Protein AF-A0AAN6RXD7-F1 (afdb_monomer_lite)

Foldseek 3Di:
DDDDDDDDDDDDDDDPDDDDDDDDDDDDDPDPDPPPVVVVVVVVVVVVVVVVVDDDDDPPPPVPPVPPPDPDDDPPPPPPPPVPLCVCPVPDQAWDKDFDPDDPRWIKIKHKQWDQPPFFPDAAADQHPSVLVVVLVCCQPPVPDDPFHQFKKKFQNQCNPVVSCVVVPHPYRMTGGGDDDDPVRIDGDDPPSPIMMMIGTDD

Radius of gyration: 29.14 Å; chains: 1; bounding box: 56×61×89 Å

Organism: NCBI:txid2831512

Structure (mmCIF, N/CA/C/O backbone):
data_AF-A0AAN6RXD7-F1
#
_entry.id   AF-A0AAN6RXD7-F1
#
loop_
_atom_site.group_PDB
_atom_site.id
_atom_site.type_symbol
_atom_site.label_atom_id
_atom_site.label_alt_id
_atom_site.label_comp_id
_atom_site.label_asym_id
_atom_site.label_entity_id
_atom_site.label_seq_id
_atom_site.pdbx_PDB_ins_code
_atom_site.Cartn_x
_atom_site.Cartn_y
_atom_site.Cartn_z
_atom_site.occupancy
_atom_site.B_iso_or_equiv
_atom_site.auth_seq_id
_atom_site.auth_comp_id
_atom_site.auth_asym_id
_atom_site.auth_atom_id
_atom_site.pdbx_PDB_model_num
ATOM 1 N N . MET A 1 1 ? 13.260 -36.782 43.695 1.00 47.84 1 MET A N 1
ATOM 2 C CA . MET A 1 1 ? 12.806 -38.156 43.418 1.00 47.84 1 MET A CA 1
ATOM 3 C C . MET A 1 1 ? 11.298 -38.080 43.321 1.00 47.84 1 MET A C 1
ATOM 5 O O . MET A 1 1 ? 10.730 -37.371 44.142 1.00 47.84 1 MET A O 1
ATOM 9 N N . ASP A 1 2 ? 10.744 -38.728 42.294 1.00 48.69 2 ASP A N 1
ATOM 10 C CA . ASP A 1 2 ? 9.308 -38.898 42.002 1.00 48.69 2 ASP A CA 1
ATOM 11 C C . ASP A 1 2 ? 8.584 -37.635 41.480 1.00 48.69 2 ASP A C 1
ATOM 13 O O . ASP A 1 2 ? 8.733 -36.553 42.028 1.00 48.69 2 ASP A O 1
ATOM 17 N N . GLU A 1 3 ? 7.814 -37.632 40.389 1.00 56.84 3 GLU A N 1
ATOM 18 C CA . GLU A 1 3 ? 7.317 -38.694 39.510 1.00 56.84 3 GLU A CA 1
ATOM 19 C C . GLU A 1 3 ? 6.889 -38.054 38.170 1.00 56.84 3 GLU A C 1
ATOM 21 O O . GLU A 1 3 ? 6.294 -36.977 38.137 1.00 56.84 3 GLU A O 1
ATOM 26 N N . LEU A 1 4 ? 7.213 -38.720 37.060 1.00 55.22 4 LEU A N 1
ATOM 27 C CA . LEU A 1 4 ? 6.786 -38.406 35.694 1.00 55.22 4 LEU A CA 1
ATOM 28 C C . LEU A 1 4 ? 5.340 -38.874 35.443 1.00 55.22 4 LEU A C 1
ATOM 30 O O . LEU A 1 4 ? 5.050 -40.049 35.636 1.00 55.22 4 LEU A O 1
ATOM 34 N N . ARG A 1 5 ? 4.483 -38.015 34.873 1.00 64.12 5 ARG A N 1
ATOM 35 C CA . ARG A 1 5 ? 3.283 -38.381 34.077 1.00 64.12 5 ARG A CA 1
ATOM 36 C C . ARG A 1 5 ? 3.104 -37.314 32.990 1.00 64.12 5 ARG A C 1
ATOM 38 O O . ARG A 1 5 ? 2.812 -36.173 33.315 1.00 64.12 5 ARG A O 1
ATOM 45 N N . HIS A 1 6 ? 3.502 -37.512 31.731 1.00 50.78 6 HIS A N 1
ATOM 46 C CA . HIS A 1 6 ? 2.874 -38.342 30.688 1.00 50.78 6 HIS A CA 1
ATOM 47 C C . HIS A 1 6 ? 1.343 -38.226 30.642 1.00 50.78 6 HIS A C 1
ATOM 49 O O . HIS A 1 6 ? 0.636 -38.978 31.302 1.00 50.78 6 HIS A O 1
ATOM 55 N N . HIS A 1 7 ? 0.856 -37.305 29.807 1.00 59.56 7 HIS A N 1
ATOM 56 C CA . HIS A 1 7 ? -0.453 -37.410 29.172 1.00 59.56 7 HIS A CA 1
ATOM 57 C C . HIS A 1 7 ? -0.282 -37.199 27.668 1.00 59.56 7 HIS A C 1
ATOM 59 O O . HIS A 1 7 ? -0.099 -36.085 27.181 1.00 59.56 7 HIS A O 1
ATOM 65 N N . GLU A 1 8 ? -0.292 -38.323 26.962 1.00 59.12 8 GLU A N 1
ATOM 66 C CA . GLU A 1 8 ? -0.518 -38.407 25.530 1.00 59.12 8 GLU A CA 1
ATOM 67 C C . GLU A 1 8 ? -2.014 -38.246 25.220 1.00 59.12 8 GLU A C 1
ATOM 69 O O . GLU A 1 8 ? -2.866 -38.686 25.991 1.00 59.12 8 GLU A O 1
ATOM 74 N N . GLY A 1 9 ? -2.299 -37.717 24.028 1.00 50.56 9 GLY A N 1
ATOM 75 C CA . GLY A 1 9 ? -3.419 -38.173 23.206 1.00 50.56 9 GLY A CA 1
ATOM 76 C C . GLY A 1 9 ? -4.750 -37.441 23.370 1.00 50.56 9 GLY A C 1
ATOM 77 O O . GLY A 1 9 ? -5.422 -37.558 24.386 1.00 50.56 9 GLY A O 1
ATOM 78 N N . ILE A 1 10 ? -5.186 -36.783 22.292 1.00 59.94 10 ILE A N 1
ATOM 79 C CA . ILE A 1 10 ? -6.358 -37.157 21.470 1.00 59.94 10 ILE A CA 1
ATOM 80 C C . ILE A 1 10 ? -6.676 -35.957 20.562 1.00 59.94 10 ILE A C 1
ATOM 82 O O . ILE A 1 10 ? -7.141 -34.914 21.013 1.00 59.94 10 ILE A O 1
ATOM 86 N N . THR A 1 11 ? -6.425 -36.105 19.262 1.00 64.62 11 THR A N 1
ATOM 87 C CA . THR A 1 11 ? -6.946 -35.206 18.226 1.00 64.62 11 THR A CA 1
ATOM 88 C C . THR A 1 11 ? -8.284 -35.750 17.713 1.00 64.62 11 THR A C 1
ATOM 90 O O . THR A 1 11 ? -8.356 -36.923 17.335 1.00 64.62 11 THR A O 1
ATOM 93 N N . PRO A 1 12 ? -9.356 -34.942 17.643 1.00 58.78 12 PRO A N 1
ATOM 94 C CA . PRO A 1 12 ? -10.559 -35.328 16.920 1.00 58.78 12 PRO A CA 1
ATOM 95 C C . PRO A 1 12 ? -10.320 -35.171 15.415 1.00 58.78 12 PRO A C 1
ATOM 97 O O . PRO A 1 12 ? -10.139 -34.073 14.894 1.00 58.78 12 PRO A O 1
ATOM 100 N N . ARG A 1 13 ? -10.298 -36.305 14.715 1.00 53.56 13 ARG A N 1
ATOM 101 C CA . ARG A 1 13 ? -10.354 -36.398 13.256 1.00 53.56 13 ARG A CA 1
ATOM 102 C C . ARG A 1 13 ? -11.803 -36.128 12.833 1.00 53.56 13 ARG A C 1
ATOM 104 O O . ARG A 1 13 ? -12.643 -37.017 12.951 1.00 53.56 13 ARG A O 1
ATOM 111 N N . GLU A 1 14 ? -12.102 -34.918 12.367 1.00 61.28 14 GLU A N 1
ATOM 112 C CA . GLU A 1 14 ? -13.393 -34.614 11.740 1.00 61.28 14 GLU A CA 1
ATOM 113 C C . GLU A 1 14 ? -13.499 -35.359 10.404 1.00 61.28 14 GLU A C 1
ATOM 115 O O . GLU A 1 14 ? -12.756 -35.124 9.449 1.00 61.28 14 GLU A O 1
ATOM 120 N N . TYR A 1 15 ? -14.410 -36.330 10.376 1.00 53.25 15 TYR A N 1
ATOM 121 C CA . TYR A 1 15 ? -14.832 -37.036 9.178 1.00 53.25 15 TYR A CA 1
ATOM 122 C C . TYR A 1 15 ? -15.796 -36.144 8.396 1.00 53.25 15 TYR A C 1
ATOM 124 O O . TYR A 1 15 ? -16.890 -35.842 8.865 1.00 53.25 15 TYR A O 1
ATOM 132 N N . TRP A 1 16 ? -15.417 -35.775 7.176 1.00 59.47 16 TRP A N 1
ATOM 133 C CA . TRP A 1 16 ? -16.347 -35.219 6.202 1.00 59.47 16 TRP A CA 1
ATOM 134 C C . TRP A 1 16 ? -17.331 -36.310 5.767 1.00 59.47 16 TRP A C 1
ATOM 136 O O . TRP A 1 16 ? -16.992 -37.208 4.995 1.00 59.47 16 TRP A O 1
ATOM 146 N N . THR A 1 17 ? -18.557 -36.242 6.277 1.00 59.22 17 THR A N 1
ATOM 147 C CA . THR A 1 17 ? -19.717 -36.969 5.754 1.00 59.22 17 THR A CA 1
ATOM 148 C C . THR A 1 17 ? -20.044 -36.463 4.350 1.00 59.22 17 THR A C 1
ATOM 150 O O . THR A 1 17 ? -20.399 -35.298 4.169 1.00 59.22 17 THR A O 1
ATOM 153 N N . GLN A 1 18 ? -19.915 -37.341 3.351 1.00 61.16 18 GLN A N 1
ATOM 154 C CA . GLN A 1 18 ? -20.405 -37.097 1.995 1.00 61.16 18 GLN A CA 1
ATOM 155 C C . GLN A 1 18 ? -21.934 -36.933 2.001 1.00 61.16 18 GLN A C 1
ATOM 157 O O . GLN A 1 18 ? -22.622 -37.753 2.610 1.00 61.16 18 GLN A O 1
ATOM 162 N N . PRO A 1 19 ? -22.491 -35.937 1.292 1.00 56.69 19 PRO A N 1
ATOM 163 C CA . PRO A 1 19 ? -23.926 -35.863 1.076 1.00 56.69 19 PRO A CA 1
ATOM 164 C C . PRO A 1 19 ? -24.391 -36.952 0.094 1.00 56.69 19 PRO A C 1
ATOM 166 O O . PRO A 1 19 ? -24.042 -36.951 -1.085 1.00 56.69 19 PRO A O 1
ATOM 169 N N . GLU A 1 20 ? -25.171 -37.883 0.642 1.00 59.25 20 GLU A N 1
ATOM 170 C CA . GLU A 1 20 ? -26.327 -38.582 0.071 1.00 59.25 20 GLU A CA 1
ATOM 171 C C . GLU A 1 20 ? -26.507 -38.477 -1.461 1.00 59.25 20 GLU A C 1
ATOM 173 O O . GLU A 1 20 ? -27.112 -37.535 -1.985 1.00 59.25 20 GLU A O 1
ATOM 178 N N . GLN A 1 21 ? -26.064 -39.501 -2.197 1.00 51.53 21 GLN A N 1
ATOM 179 C CA . GLN A 1 21 ? -26.509 -39.713 -3.574 1.00 51.53 21 GLN A CA 1
ATOM 180 C C . GLN A 1 21 ? -27.965 -40.184 -3.578 1.00 51.53 21 GLN A C 1
ATOM 182 O O . GLN A 1 21 ? 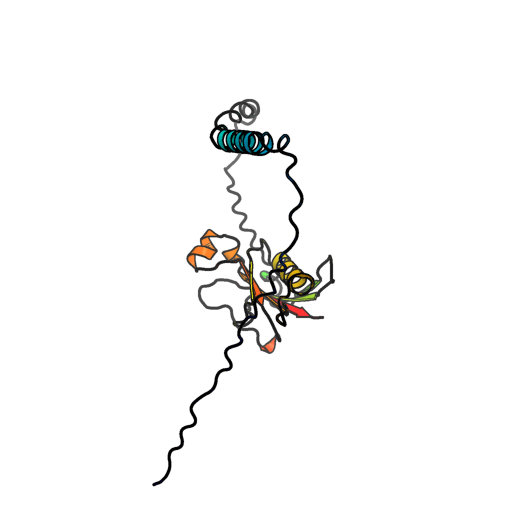-28.261 -41.372 -3.439 1.00 51.53 21 GLN A O 1
ATOM 187 N N . ARG A 1 22 ? -28.889 -39.242 -3.781 1.00 56.62 22 ARG A N 1
ATOM 188 C CA . ARG A 1 22 ? -30.287 -39.563 -4.057 1.00 56.62 22 ARG A CA 1
ATOM 189 C C . ARG A 1 22 ? -30.397 -40.140 -5.468 1.00 56.62 22 ARG A C 1
ATOM 191 O O . ARG A 1 22 ? -30.246 -39.445 -6.469 1.00 56.62 22 ARG A O 1
ATOM 198 N N . THR A 1 23 ? -30.616 -41.445 -5.516 1.00 58.62 23 THR A N 1
ATOM 199 C CA . THR A 1 23 ? -31.007 -42.202 -6.704 1.00 58.62 23 THR A CA 1
ATOM 200 C C . THR A 1 23 ? -32.437 -41.834 -7.127 1.00 58.62 23 THR A C 1
ATOM 202 O O . THR A 1 23 ? -33.219 -41.352 -6.309 1.00 58.62 23 THR A O 1
ATOM 205 N N . GLN A 1 24 ? -32.780 -42.207 -8.371 1.00 50.94 24 GLN A N 1
ATOM 206 C CA . GLN A 1 24 ? -34.105 -42.181 -9.032 1.00 50.94 24 GLN A CA 1
ATOM 207 C C . GLN A 1 24 ? -34.419 -40.852 -9.763 1.00 50.94 24 GLN A C 1
ATOM 209 O O . GLN A 1 24 ? -34.269 -39.781 -9.199 1.00 50.94 24 GLN A O 1
ATOM 214 N N . HIS A 1 25 ? -34.804 -40.808 -11.043 1.00 46.94 25 HIS A N 1
ATOM 215 C CA . HIS A 1 25 ? -35.621 -41.732 -11.833 1.00 46.94 25 HIS A CA 1
ATOM 216 C C . HIS A 1 25 ? -35.178 -41.796 -13.310 1.00 46.94 25 HIS A C 1
ATOM 218 O O . HIS A 1 25 ? -34.761 -40.799 -13.893 1.00 46.94 25 HIS A O 1
ATOM 224 N N . ALA A 1 26 ? -35.315 -42.979 -13.917 1.00 55.06 26 ALA A N 1
ATOM 225 C CA . ALA A 1 26 ? -35.200 -43.187 -15.359 1.00 55.06 26 ALA A CA 1
ATOM 226 C C . ALA A 1 26 ? -36.477 -42.727 -16.093 1.00 55.06 26 ALA A C 1
ATOM 228 O O . ALA A 1 26 ? -37.565 -43.208 -15.785 1.00 55.06 26 ALA A O 1
ATOM 229 N N . GLU A 1 27 ? -36.319 -41.862 -17.099 1.00 48.22 27 GLU A N 1
ATOM 230 C CA . GLU A 1 27 ? -37.329 -41.534 -18.120 1.00 48.22 27 GLU A CA 1
ATOM 231 C C . GLU A 1 27 ? -36.788 -41.918 -19.518 1.00 48.22 27 GLU A C 1
ATOM 233 O O . GLU A 1 27 ? -35.568 -41.878 -19.734 1.00 48.22 27 GLU A O 1
ATOM 238 N N . PRO A 1 28 ? -37.642 -42.337 -20.472 1.00 51.44 28 PRO A N 1
ATOM 239 C CA . PRO A 1 28 ? -37.210 -43.003 -21.688 1.00 51.44 28 PRO A CA 1
ATOM 240 C C . PRO A 1 28 ? -36.722 -42.032 -22.777 1.00 51.44 28 PRO A C 1
ATOM 242 O O . PRO A 1 28 ? -37.361 -41.063 -23.167 1.00 51.44 28 PRO A O 1
ATOM 245 N N . GLN A 1 29 ? -35.552 -42.400 -23.285 1.00 50.56 29 GLN A N 1
ATOM 246 C CA . GLN A 1 29 ? -34.844 -42.031 -24.510 1.00 50.56 29 GLN A CA 1
ATOM 247 C C . GLN A 1 29 ? -35.699 -41.491 -25.685 1.00 50.56 29 GLN A C 1
ATOM 249 O O . GLN A 1 29 ? -36.307 -42.250 -26.437 1.00 50.56 29 GLN A O 1
ATOM 254 N N . GLY A 1 30 ? -35.579 -40.185 -25.955 1.00 46.59 30 GLY A N 1
ATOM 255 C CA . GLY A 1 30 ? -35.776 -39.590 -27.285 1.00 46.59 30 GLY A CA 1
ATOM 256 C C . GLY A 1 30 ? -34.449 -39.527 -28.059 1.00 46.59 30 GLY A C 1
ATOM 257 O O . GLY A 1 30 ? -33.653 -38.606 -27.876 1.00 46.59 30 GLY A O 1
ATOM 258 N N . PHE A 1 31 ? -34.199 -40.525 -28.911 1.00 56.22 31 PHE A N 1
ATOM 259 C CA . PHE A 1 31 ? -32.892 -40.903 -29.485 1.00 56.22 31 PHE A CA 1
ATOM 260 C C . PHE A 1 31 ? -32.411 -40.115 -30.737 1.00 56.22 31 PHE A C 1
ATOM 262 O O . PHE A 1 31 ? -31.417 -40.494 -31.342 1.00 56.22 31 PHE A O 1
ATOM 269 N N . TRP A 1 32 ? -33.025 -38.993 -31.147 1.00 50.84 32 TRP A N 1
ATOM 270 C CA . TRP A 1 32 ? -32.707 -38.371 -32.462 1.00 50.84 32 TRP A CA 1
ATOM 271 C C . TRP A 1 32 ? -32.175 -36.921 -32.457 1.00 50.84 32 TRP A C 1
ATOM 273 O O . TRP A 1 32 ? -32.030 -36.319 -33.517 1.00 50.84 32 TRP A O 1
ATOM 283 N N . GLY A 1 33 ? -31.814 -36.348 -31.299 1.00 51.69 33 GLY A N 1
ATOM 284 C CA . GLY A 1 33 ? -31.396 -34.932 -31.208 1.00 51.69 33 GLY A CA 1
ATOM 285 C C . GLY A 1 33 ? -29.923 -34.637 -30.874 1.00 51.69 33 GLY A C 1
ATOM 286 O O . GLY A 1 33 ? -29.489 -33.495 -31.010 1.00 51.69 33 GLY A O 1
ATOM 287 N N . LYS A 1 34 ? -29.132 -35.619 -30.418 1.00 53.72 34 LYS A N 1
ATOM 288 C CA . LYS A 1 34 ? -27.873 -35.356 -29.676 1.00 53.72 34 LYS A CA 1
ATOM 289 C C . LYS A 1 34 ? -26.557 -35.640 -30.417 1.00 53.72 34 LYS A C 1
ATOM 291 O O . LYS A 1 34 ? -25.507 -35.658 -29.788 1.00 53.72 34 LYS A O 1
ATOM 296 N N . LEU A 1 35 ? -26.569 -35.790 -31.743 1.00 53.44 35 LEU A N 1
ATOM 297 C CA . LEU A 1 35 ? -25.337 -35.970 -32.535 1.00 53.44 35 LEU A CA 1
ATOM 298 C C . LEU A 1 35 ? -24.801 -34.690 -33.199 1.00 53.44 35 LEU A C 1
ATOM 300 O O . LEU A 1 35 ? -23.742 -34.736 -33.812 1.00 53.44 35 LEU A O 1
ATOM 304 N N . ARG A 1 36 ? -25.466 -33.533 -33.061 1.00 57.75 36 ARG A N 1
ATOM 305 C CA . ARG A 1 36 ? -25.008 -32.273 -33.689 1.00 57.75 36 ARG A CA 1
ATOM 306 C C . ARG A 1 36 ? -24.129 -31.385 -32.800 1.00 57.75 36 ARG A C 1
ATOM 308 O O . ARG A 1 36 ? -23.324 -30.627 -33.323 1.00 57.75 36 ARG A O 1
ATOM 315 N N . ALA A 1 37 ? -24.228 -31.500 -31.475 1.00 58.81 37 ALA A N 1
ATOM 316 C CA . ALA A 1 37 ? -23.472 -30.657 -30.544 1.00 58.81 37 ALA A CA 1
ATOM 317 C C . ALA A 1 37 ? -21.944 -30.910 -30.506 1.00 58.81 37 ALA A C 1
ATOM 319 O O . ALA A 1 37 ? -21.204 -29.924 -30.491 1.00 58.81 37 ALA A O 1
ATOM 320 N N . PRO A 1 38 ? -21.426 -32.161 -30.535 1.00 68.88 38 PRO A N 1
ATOM 321 C CA . PRO A 1 38 ? -19.980 -32.367 -30.422 1.00 68.88 38 PRO A CA 1
ATOM 322 C C . PRO A 1 38 ? -19.228 -31.922 -31.683 1.00 68.88 38 PRO A C 1
ATOM 324 O O . PRO A 1 38 ? -18.112 -31.428 -31.577 1.00 68.88 38 PRO A O 1
ATOM 327 N N . TRP A 1 39 ? -19.855 -32.011 -32.860 1.00 69.12 39 TRP A N 1
ATOM 328 C CA . TRP A 1 39 ? -19.260 -31.559 -34.122 1.00 69.12 39 TRP A CA 1
ATOM 329 C C . TRP A 1 39 ? -19.107 -30.038 -34.184 1.00 69.12 39 TRP A C 1
ATOM 331 O O . TRP A 1 39 ? -18.070 -29.546 -34.619 1.00 69.12 39 TRP A O 1
ATOM 341 N N . ILE A 1 40 ? -20.096 -29.290 -33.684 1.00 74.94 40 ILE A N 1
ATOM 342 C CA . ILE A 1 40 ? -20.023 -27.824 -33.637 1.00 74.94 40 ILE A CA 1
ATOM 343 C C . ILE A 1 40 ? -18.905 -27.380 -32.686 1.00 74.94 40 ILE A C 1
ATOM 345 O O . ILE A 1 40 ? -18.107 -26.518 -33.047 1.00 74.94 40 ILE A O 1
ATOM 349 N N . LEU A 1 41 ? -18.793 -28.003 -31.508 1.00 79.25 41 LEU A N 1
ATOM 350 C CA . LEU A 1 41 ? -17.744 -27.669 -30.541 1.00 79.25 41 LEU A CA 1
ATOM 351 C C . LEU A 1 41 ? -16.337 -27.947 -31.101 1.00 79.25 41 LEU A C 1
ATOM 353 O O . LEU A 1 41 ? -15.433 -27.135 -30.919 1.00 79.25 41 LEU A O 1
ATOM 357 N N . LEU A 1 42 ? -16.164 -29.047 -31.839 1.00 82.81 42 LEU A N 1
ATOM 358 C CA . LEU A 1 42 ? -14.887 -29.411 -32.460 1.00 82.81 42 LEU A CA 1
ATOM 359 C C . LEU A 1 42 ? -14.490 -28.432 -33.582 1.00 82.81 42 LEU A C 1
ATOM 361 O O . LEU A 1 42 ? -13.323 -28.052 -33.673 1.00 82.81 42 LEU A O 1
ATOM 365 N N . CYS A 1 43 ? -15.453 -27.945 -34.374 1.00 80.75 43 CYS A N 1
ATOM 366 C CA . CYS A 1 43 ? -15.215 -26.887 -35.363 1.00 80.75 43 CYS A CA 1
ATOM 367 C C . CYS A 1 43 ? -14.837 -25.545 -34.714 1.00 80.75 43 CYS A C 1
ATOM 369 O O . CYS A 1 43 ? -13.941 -24.866 -35.213 1.00 80.75 43 CYS A O 1
ATOM 371 N N . VAL A 1 44 ? -15.474 -25.167 -33.600 1.00 83.88 44 VAL A N 1
ATOM 372 C CA . VAL A 1 44 ? -15.142 -23.926 -32.874 1.00 83.88 44 VAL A CA 1
ATOM 373 C C . VAL A 1 44 ? -13.733 -23.998 -32.285 1.00 83.88 44 VAL A C 1
ATOM 375 O O . VAL A 1 44 ? -12.967 -23.049 -32.432 1.00 83.88 44 VAL A O 1
ATOM 378 N N . ILE A 1 45 ? -13.354 -25.132 -31.687 1.00 83.44 45 ILE A N 1
ATOM 379 C CA . ILE A 1 45 ? -11.990 -25.334 -31.179 1.00 83.44 45 ILE A CA 1
ATOM 380 C C . ILE A 1 45 ? -10.983 -25.240 -32.333 1.00 83.44 45 ILE A C 1
ATOM 382 O O . ILE A 1 45 ? -10.019 -24.489 -32.217 1.00 83.44 45 ILE A O 1
ATOM 386 N N . ALA A 1 46 ? -11.229 -25.903 -33.470 1.00 79.44 46 ALA A N 1
ATOM 387 C CA . ALA A 1 46 ? -10.339 -25.846 -34.634 1.00 79.44 46 ALA A CA 1
ATOM 388 C C . ALA A 1 46 ? -10.150 -24.418 -35.189 1.00 79.44 46 ALA A C 1
ATOM 390 O O . ALA A 1 46 ? -9.027 -24.037 -35.525 1.00 79.44 46 ALA A O 1
ATOM 391 N N . LEU A 1 47 ? -11.214 -23.607 -35.233 1.00 78.06 47 LEU A N 1
ATOM 392 C CA . LEU A 1 47 ? -11.128 -22.199 -35.642 1.00 78.06 47 LEU A CA 1
ATOM 393 C C . LEU A 1 47 ? -10.314 -21.353 -34.649 1.00 78.06 47 LEU A C 1
ATOM 395 O O . LEU A 1 47 ? -9.512 -20.525 -35.079 1.00 78.06 47 LEU A O 1
ATOM 399 N N . LEU A 1 48 ? -10.458 -21.592 -33.341 1.00 79.81 48 LEU A N 1
ATOM 400 C CA . LEU A 1 48 ? -9.700 -20.873 -32.309 1.00 79.81 48 LEU A CA 1
ATOM 401 C C . LEU A 1 48 ? -8.200 -21.208 -32.337 1.00 79.81 48 LEU A C 1
ATOM 403 O O . LEU A 1 48 ? -7.371 -20.313 -32.154 1.00 79.81 48 LEU A O 1
ATOM 407 N N . VAL A 1 49 ? -7.824 -22.462 -32.618 1.00 76.50 49 VAL A N 1
ATOM 408 C CA . VAL A 1 49 ? -6.398 -22.822 -32.742 1.00 76.50 49 VAL A CA 1
ATOM 409 C C . VAL A 1 49 ? -5.782 -22.223 -34.013 1.00 76.50 49 VAL A C 1
ATOM 411 O O . VAL A 1 49 ? -4.647 -21.750 -33.975 1.00 76.50 49 VAL A O 1
ATOM 414 N N . ALA A 1 50 ? -6.530 -22.154 -35.121 1.00 65.94 50 ALA A N 1
ATOM 415 C CA . ALA A 1 50 ? -6.052 -21.530 -36.358 1.00 65.94 50 ALA A CA 1
ATOM 416 C C . ALA A 1 50 ? -5.780 -20.021 -36.196 1.00 65.94 50 ALA A C 1
ATOM 418 O O . ALA A 1 50 ? -4.808 -19.509 -36.755 1.00 65.94 50 ALA A O 1
ATOM 419 N N . SER A 1 51 ? -6.564 -19.310 -35.375 1.00 63.19 51 SER A N 1
ATOM 420 C CA . SER A 1 51 ? -6.321 -17.888 -35.083 1.00 63.19 51 SER A CA 1
ATOM 421 C C . SER A 1 51 ? -5.046 -17.605 -34.274 1.00 63.19 51 SER A C 1
ATOM 423 O O . SER A 1 51 ? -4.575 -16.470 -34.281 1.00 63.19 51 SER A O 1
ATOM 425 N N . LEU A 1 52 ? -4.446 -18.606 -33.619 1.00 61.16 52 LEU A N 1
ATOM 426 C CA . LEU A 1 52 ? -3.218 -18.426 -32.831 1.00 61.16 52 LEU A CA 1
ATOM 427 C C . LEU A 1 52 ? -1.927 -18.536 -33.658 1.00 61.16 52 LEU A C 1
ATOM 429 O O . LEU A 1 52 ? -0.870 -18.134 -33.180 1.00 61.16 52 LEU A O 1
ATOM 433 N N . ILE A 1 53 ? -1.990 -19.038 -34.896 1.00 62.28 53 ILE A N 1
ATOM 434 C CA . ILE A 1 53 ? -0.801 -19.281 -35.743 1.00 62.28 53 ILE A CA 1
ATOM 435 C C . ILE A 1 53 ? -0.770 -18.329 -36.963 1.00 62.28 53 ILE A C 1
ATOM 437 O O . ILE A 1 53 ? 0.095 -18.429 -37.828 1.00 62.28 53 ILE A O 1
ATOM 441 N N . GLY A 1 54 ? -1.680 -17.351 -37.035 1.00 57.97 54 GLY A N 1
ATOM 442 C CA . GLY A 1 54 ? -1.912 -16.551 -38.242 1.00 57.97 54 GLY A CA 1
ATOM 443 C C . GLY A 1 54 ? -2.073 -15.048 -38.031 1.00 57.97 54 GLY A C 1
ATOM 444 O O . GLY A 1 54 ? -2.998 -14.479 -38.592 1.00 57.97 54 GLY A O 1
ATOM 445 N N . PHE A 1 55 ? -1.186 -14.393 -37.276 1.00 52.47 55 PHE A N 1
ATOM 446 C CA . PHE A 1 55 ? -0.950 -12.949 -37.434 1.00 52.47 55 PHE A CA 1
ATOM 447 C C . PHE A 1 55 ? 0.536 -12.592 -37.291 1.00 52.47 55 PHE A C 1
ATOM 449 O O . PHE A 1 55 ? 0.955 -11.979 -36.309 1.00 52.47 55 PHE A O 1
ATOM 456 N N . PRO A 1 56 ? 1.348 -12.876 -38.316 1.00 54.56 56 PRO A N 1
ATOM 457 C CA . PRO A 1 56 ? 2.399 -11.959 -38.692 1.00 54.56 56 PRO A CA 1
ATOM 458 C C . PRO A 1 56 ? 2.032 -11.291 -40.024 1.00 54.56 56 PRO A C 1
ATOM 460 O O . PRO A 1 56 ? 1.479 -11.907 -40.929 1.00 54.56 56 PRO A O 1
ATOM 463 N N . VAL A 1 57 ? 2.438 -10.029 -40.155 1.00 53.91 57 VAL A N 1
ATOM 464 C CA . VAL A 1 57 ? 2.527 -9.262 -41.410 1.00 53.91 57 VAL A CA 1
ATOM 465 C C . VAL A 1 57 ? 1.246 -8.572 -41.916 1.00 53.91 57 VAL A C 1
ATOM 467 O O . VAL A 1 57 ? 0.756 -8.885 -42.990 1.00 53.91 57 VAL A O 1
ATOM 470 N N . ALA A 1 58 ? 0.781 -7.521 -41.221 1.00 48.53 58 ALA A N 1
ATOM 471 C CA . ALA A 1 58 ? 0.136 -6.367 -41.884 1.00 48.53 58 ALA A CA 1
ATOM 472 C C . ALA A 1 58 ? 0.035 -5.088 -41.015 1.00 48.53 58 ALA A C 1
ATOM 474 O O . ALA A 1 58 ? -0.963 -4.383 -41.077 1.00 48.53 58 ALA A O 1
ATOM 475 N N . VAL A 1 59 ? 1.055 -4.725 -40.225 1.00 53.81 59 VAL A N 1
ATOM 476 C CA . VAL A 1 59 ? 1.152 -3.356 -39.652 1.00 53.81 59 VAL A CA 1
ATOM 477 C C . VAL A 1 59 ? 2.585 -2.826 -39.776 1.00 53.81 59 VAL A C 1
ATOM 479 O O . VAL A 1 59 ? 3.210 -2.415 -38.808 1.00 53.81 59 VAL A O 1
ATOM 482 N N . ALA A 1 60 ? 3.147 -2.875 -40.987 1.00 48.75 60 ALA A N 1
ATOM 483 C CA . ALA A 1 60 ? 4.473 -2.309 -41.273 1.00 48.75 60 ALA A CA 1
ATOM 484 C C . ALA A 1 60 ? 4.502 -1.331 -42.465 1.00 48.75 60 ALA A C 1
ATOM 486 O O . ALA A 1 60 ? 5.558 -0.785 -42.775 1.00 48.75 60 ALA A O 1
ATOM 487 N N . LEU A 1 61 ? 3.369 -1.068 -43.135 1.00 47.53 61 LEU A N 1
ATOM 488 C CA . LEU A 1 61 ? 3.344 -0.224 -44.343 1.00 47.53 61 LEU A CA 1
ATOM 489 C C . LEU A 1 61 ? 2.480 1.045 -44.272 1.00 47.53 61 LEU A C 1
ATOM 491 O O . LEU A 1 61 ? 2.434 1.777 -45.257 1.00 47.53 61 LEU A O 1
ATOM 495 N N . LEU A 1 62 ? 1.870 1.368 -43.126 1.00 46.78 62 LEU A N 1
ATOM 496 C CA . LEU A 1 62 ? 1.126 2.629 -42.945 1.00 46.78 62 LEU A CA 1
ATOM 497 C C . LEU A 1 62 ? 1.855 3.701 -42.117 1.00 46.78 62 LEU A C 1
ATOM 499 O O . LEU A 1 62 ? 1.327 4.791 -41.942 1.00 46.78 62 LEU A O 1
ATOM 503 N N . THR A 1 63 ? 3.101 3.464 -41.699 1.00 45.12 63 THR A N 1
ATOM 504 C CA . THR A 1 63 ? 3.957 4.478 -41.042 1.00 45.12 63 THR A CA 1
ATOM 505 C C . THR A 1 63 ? 5.026 5.090 -41.956 1.00 45.12 63 THR A C 1
ATOM 507 O O . THR A 1 63 ? 5.712 6.026 -41.557 1.00 45.12 63 THR A O 1
ATOM 510 N N . ARG A 1 64 ? 5.154 4.655 -43.221 1.00 46.31 64 ARG A N 1
ATOM 511 C CA . ARG A 1 64 ? 6.184 5.180 -44.148 1.00 46.31 64 ARG A CA 1
ATOM 512 C C . ARG A 1 64 ? 5.847 6.499 -44.857 1.00 46.31 64 ARG A C 1
ATOM 514 O O . ARG A 1 64 ? 6.693 6.998 -45.590 1.00 46.31 64 ARG A O 1
ATOM 521 N N . ARG A 1 65 ? 4.666 7.096 -44.651 1.00 47.09 65 ARG A N 1
ATOM 522 C CA . ARG A 1 65 ? 4.290 8.382 -45.289 1.00 47.09 65 ARG A CA 1
ATOM 523 C C . ARG A 1 65 ? 4.109 9.574 -44.344 1.00 47.09 65 ARG A C 1
ATOM 525 O O . ARG A 1 65 ? 3.695 10.627 -44.806 1.00 47.09 65 ARG A O 1
ATOM 532 N N . LEU A 1 66 ? 4.494 9.456 -43.072 1.00 46.91 66 LEU A N 1
ATOM 533 C CA . LEU A 1 66 ? 4.618 10.619 -42.175 1.00 46.91 66 LEU A CA 1
ATOM 534 C C . LEU A 1 66 ? 6.074 10.986 -41.845 1.00 46.91 66 LEU A C 1
ATOM 536 O O . LEU A 1 66 ? 6.311 11.959 -41.145 1.00 46.91 66 LEU A O 1
ATOM 540 N N . ASN A 1 67 ? 7.059 10.262 -42.391 1.00 52.91 67 ASN A N 1
ATOM 541 C CA . ASN A 1 67 ? 8.474 10.447 -42.044 1.00 52.91 67 ASN A CA 1
ATOM 542 C C . ASN A 1 67 ? 9.287 11.249 -43.080 1.00 52.91 67 ASN A C 1
ATOM 544 O O . ASN A 1 67 ? 10.506 11.121 -43.142 1.00 52.91 67 ASN A O 1
ATOM 548 N N . ALA A 1 68 ? 8.620 12.055 -43.912 1.00 48.28 68 ALA A N 1
ATOM 549 C CA . ALA A 1 68 ? 9.250 12.872 -44.956 1.00 48.28 68 ALA A CA 1
ATOM 550 C C . ALA A 1 68 ? 9.067 14.387 -44.732 1.00 48.28 68 ALA A C 1
ATOM 552 O O . ALA A 1 68 ? 9.040 15.152 -45.690 1.00 48.28 68 ALA A O 1
ATOM 553 N N . ALA A 1 69 ? 8.928 14.823 -43.475 1.00 51.50 69 ALA A N 1
ATOM 554 C CA . ALA A 1 69 ? 8.890 16.241 -43.115 1.00 51.50 69 ALA A CA 1
ATOM 555 C C . ALA A 1 69 ? 9.378 16.480 -41.673 1.00 51.50 69 ALA A C 1
ATOM 557 O O . ALA A 1 69 ? 8.629 16.990 -40.853 1.00 51.50 69 ALA A O 1
ATOM 558 N N . ASN A 1 70 ? 10.608 16.060 -41.348 1.00 52.03 70 ASN A N 1
ATOM 559 C CA . ASN A 1 70 ? 11.423 16.690 -40.296 1.00 52.03 70 ASN A CA 1
ATOM 560 C C . ASN A 1 70 ? 12.865 16.156 -40.349 1.00 52.03 70 ASN A C 1
ATOM 562 O O . ASN A 1 70 ? 13.295 15.330 -39.549 1.00 52.03 70 ASN A O 1
ATOM 566 N N . CYS A 1 71 ? 13.640 16.600 -41.335 1.00 44.59 71 CYS A N 1
ATOM 567 C CA . CYS A 1 71 ? 15.084 16.372 -41.371 1.00 44.59 71 CYS A CA 1
ATOM 568 C C . CYS A 1 71 ? 15.798 17.388 -40.462 1.00 44.59 71 CYS A C 1
ATOM 570 O O . CYS A 1 71 ? 16.543 18.226 -40.953 1.00 44.59 71 CYS A O 1
ATOM 572 N N . CYS A 1 72 ? 15.476 17.375 -39.165 1.00 52.94 72 CYS A N 1
ATOM 573 C CA . CYS A 1 72 ? 16.217 17.977 -38.046 1.00 52.94 72 CYS A CA 1
ATOM 574 C C . CYS A 1 72 ? 15.355 17.883 -36.772 1.00 52.94 72 CYS A C 1
ATOM 576 O O . CYS A 1 72 ? 14.175 18.216 -36.818 1.00 52.94 72 CYS A O 1
ATOM 578 N N . ALA A 1 73 ? 15.970 17.488 -35.647 1.00 47.97 73 ALA A N 1
ATOM 579 C CA . ALA A 1 73 ? 15.357 17.129 -34.353 1.00 47.97 73 ALA A CA 1
ATOM 580 C C . ALA A 1 73 ? 14.588 15.786 -34.392 1.00 47.97 73 ALA A C 1
ATOM 582 O O . ALA A 1 73 ? 13.823 15.529 -35.309 1.00 47.97 73 ALA A O 1
ATOM 583 N N . THR A 1 74 ? 14.788 14.837 -33.477 1.00 42.44 74 THR A N 1
ATOM 584 C CA . THR A 1 74 ? 14.937 14.998 -32.026 1.00 42.44 74 THR A CA 1
ATOM 585 C C . THR A 1 74 ? 15.754 13.831 -31.465 1.00 42.44 74 THR A C 1
ATOM 587 O O . THR A 1 74 ? 15.601 12.685 -31.884 1.00 42.44 74 THR A O 1
ATOM 590 N N . THR A 1 75 ? 16.622 14.128 -30.503 1.00 42.69 75 THR A N 1
ATOM 591 C CA . THR A 1 75 ? 17.203 13.174 -29.555 1.00 42.69 75 THR A CA 1
ATOM 592 C C . THR A 1 75 ? 16.166 12.136 -29.124 1.00 42.69 75 THR A C 1
ATOM 594 O O . THR A 1 75 ? 15.068 12.489 -28.701 1.00 42.69 75 THR A O 1
ATOM 597 N N . SER A 1 76 ? 16.526 10.855 -29.226 1.00 43.62 76 SER A N 1
ATOM 598 C CA . SER A 1 76 ? 15.786 9.741 -28.636 1.00 43.62 76 SER A CA 1
ATOM 599 C C . SER A 1 76 ? 15.739 9.929 -27.121 1.00 43.62 76 SER A C 1
ATOM 601 O O . SER A 1 76 ? 16.589 9.422 -26.391 1.00 43.62 76 SER A O 1
ATOM 603 N N . THR A 1 77 ? 14.756 10.681 -26.637 1.00 40.88 77 THR A N 1
ATOM 604 C CA . THR A 1 77 ? 14.343 10.629 -25.244 1.00 40.88 77 THR A CA 1
ATOM 605 C C . THR A 1 77 ? 13.689 9.272 -25.040 1.00 40.88 77 THR A C 1
ATOM 607 O O . THR A 1 77 ? 12.484 9.106 -25.230 1.00 40.88 77 THR A O 1
ATOM 610 N N . THR A 1 78 ? 14.495 8.287 -24.642 1.00 43.00 78 THR A N 1
ATOM 611 C CA . THR A 1 78 ? 14.025 7.243 -23.731 1.00 43.00 78 THR A CA 1
ATOM 612 C C . THR A 1 78 ? 13.131 7.944 -22.709 1.00 43.00 78 THR A C 1
ATOM 614 O O . THR A 1 78 ? 13.585 8.945 -22.142 1.00 43.00 78 THR A O 1
ATOM 617 N N . PRO A 1 79 ? 11.883 7.516 -22.463 1.00 46.25 79 PRO A N 1
ATOM 618 C CA . PRO A 1 79 ? 11.165 7.988 -21.295 1.00 46.25 79 PRO A CA 1
ATOM 619 C C . PRO A 1 79 ? 11.864 7.410 -20.056 1.00 46.25 79 PRO A C 1
ATOM 621 O O . PRO A 1 79 ? 11.380 6.493 -19.406 1.00 46.25 79 PRO A O 1
ATOM 624 N N . THR A 1 80 ? 13.025 7.966 -19.711 1.00 44.72 80 THR A N 1
ATOM 625 C CA . THR A 1 80 ? 13.608 7.941 -18.373 1.00 44.72 80 THR A CA 1
ATOM 6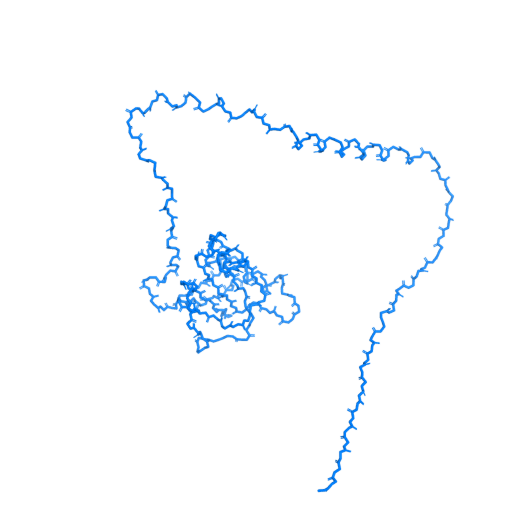26 C C . THR A 1 80 ? 12.855 8.985 -17.560 1.00 44.72 80 THR A C 1
ATOM 628 O O . THR A 1 80 ? 13.406 9.965 -17.078 1.00 44.72 80 THR A O 1
ATOM 631 N N . ALA A 1 81 ? 11.548 8.799 -17.459 1.00 41.09 81 ALA A N 1
ATOM 632 C CA . ALA A 1 81 ? 10.791 9.320 -16.350 1.00 41.09 81 ALA A CA 1
ATOM 633 C C . ALA A 1 81 ? 10.488 8.101 -15.487 1.00 41.09 81 ALA A C 1
ATOM 635 O O . ALA A 1 81 ? 9.358 7.627 -15.408 1.00 41.09 81 ALA A O 1
ATOM 636 N N . THR A 1 82 ? 11.522 7.599 -14.807 1.00 45.41 82 THR A N 1
ATOM 637 C CA . THR A 1 82 ? 11.313 7.134 -13.439 1.00 45.41 82 THR A CA 1
ATOM 638 C C . THR A 1 82 ? 10.839 8.381 -12.706 1.00 45.41 82 THR A C 1
ATOM 640 O O . THR A 1 82 ? 11.646 9.119 -12.150 1.00 45.41 82 THR A O 1
ATOM 643 N N . ALA A 1 83 ? 9.552 8.716 -12.843 1.00 42.31 83 ALA A N 1
ATOM 644 C CA . ALA A 1 83 ? 8.934 9.688 -11.976 1.00 42.31 83 ALA A CA 1
ATOM 645 C C . ALA A 1 83 ? 9.226 9.135 -10.590 1.00 42.31 83 ALA A C 1
ATOM 647 O O . ALA A 1 83 ? 8.778 8.039 -10.247 1.00 42.31 83 ALA A O 1
ATOM 648 N N . THR A 1 84 ? 10.106 9.812 -9.865 1.00 50.09 84 THR A N 1
ATOM 649 C CA . THR A 1 84 ? 10.278 9.619 -8.439 1.00 50.09 84 THR A CA 1
ATOM 650 C C . THR A 1 84 ? 8.903 9.913 -7.858 1.00 50.09 84 THR A C 1
ATOM 652 O O . THR A 1 84 ? 8.539 11.069 -7.660 1.00 50.09 84 THR A O 1
ATOM 655 N N . PHE A 1 85 ? 8.079 8.864 -7.769 1.00 56.28 85 PHE A N 1
ATOM 656 C CA . PHE A 1 85 ? 6.754 8.883 -7.173 1.00 56.28 85 PHE A CA 1
ATOM 657 C C . PHE A 1 85 ? 6.990 9.049 -5.693 1.00 56.28 85 PHE A C 1
ATOM 659 O O . PHE A 1 85 ? 7.207 8.099 -4.948 1.00 56.28 85 PHE A O 1
ATOM 666 N N . ASP A 1 86 ? 7.080 10.307 -5.329 1.00 62.94 86 ASP A N 1
ATOM 667 C CA . ASP A 1 86 ? 7.564 10.738 -4.047 1.00 62.94 86 ASP A CA 1
ATOM 668 C C . ASP A 1 86 ? 6.404 11.348 -3.280 1.00 62.94 86 ASP A C 1
ATOM 670 O O . ASP A 1 86 ? 6.519 12.472 -2.817 1.00 62.94 86 ASP A O 1
ATOM 674 N N . ASP A 1 87 ? 5.267 10.633 -3.276 1.00 65.88 87 ASP A N 1
ATOM 675 C CA . ASP A 1 87 ? 3.927 10.982 -2.775 1.00 65.88 87 ASP A CA 1
ATOM 676 C C .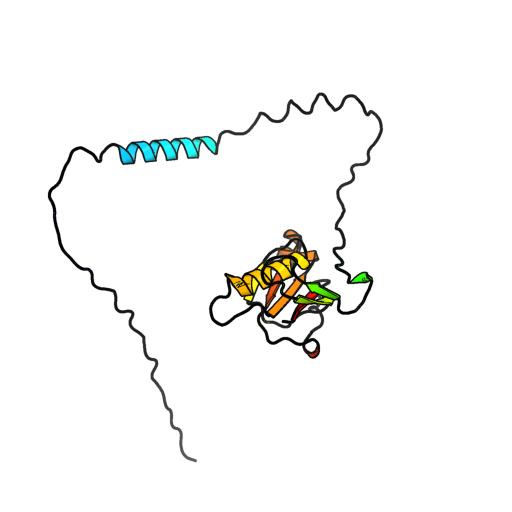 ASP A 1 87 ? 3.952 11.820 -1.468 1.00 65.88 87 ASP A C 1
ATOM 678 O O . ASP A 1 87 ? 3.629 11.332 -0.391 1.00 65.88 87 ASP A O 1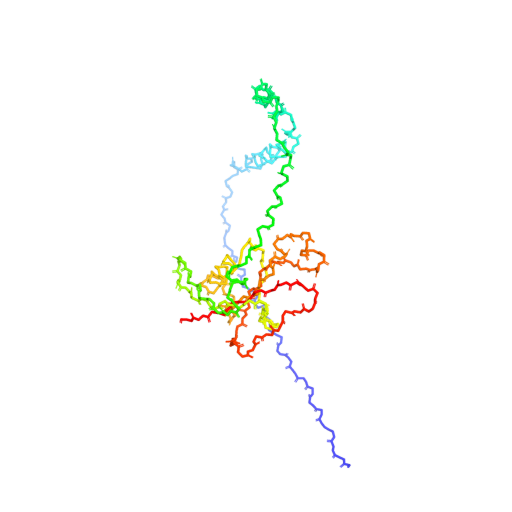
ATOM 682 N N . ALA A 1 88 ? 4.332 13.098 -1.587 1.00 65.06 88 ALA A N 1
ATOM 683 C CA . ALA A 1 88 ? 4.715 14.036 -0.524 1.00 65.06 88 ALA A CA 1
ATOM 684 C C . ALA A 1 88 ? 5.972 13.693 0.324 1.00 65.06 88 ALA A C 1
ATOM 686 O O . ALA A 1 88 ? 6.287 14.434 1.257 1.00 65.06 88 ALA A O 1
ATOM 687 N N . CYS A 1 89 ? 6.735 12.648 -0.008 1.00 69.44 89 CYS A N 1
ATOM 688 C CA . CYS A 1 89 ? 7.813 12.125 0.836 1.00 69.44 89 CYS A CA 1
ATOM 689 C C . CYS A 1 89 ? 9.171 12.855 0.764 1.00 69.44 89 CYS A C 1
ATOM 691 O O . CYS A 1 89 ? 9.936 12.759 1.727 1.00 69.44 89 CYS A O 1
ATOM 693 N N . SER A 1 90 ? 9.478 13.632 -0.284 1.00 63.62 90 SER A N 1
ATOM 694 C CA . SER A 1 90 ? 10.680 14.499 -0.316 1.00 63.62 90 SER A CA 1
ATOM 695 C C . SER A 1 90 ? 10.508 15.774 0.470 1.00 63.62 90 SER A C 1
ATOM 697 O O . SER A 1 90 ? 11.493 16.343 0.933 1.00 63.62 90 SER A O 1
ATOM 699 N N . THR A 1 91 ? 9.285 16.298 0.505 1.00 57.84 91 THR A N 1
ATOM 700 C CA . THR A 1 91 ? 9.061 17.699 0.864 1.00 57.84 91 THR A CA 1
ATOM 701 C C . THR A 1 91 ? 8.674 17.843 2.326 1.00 57.84 91 THR A C 1
ATOM 703 O O . THR A 1 91 ? 9.079 18.808 2.965 1.00 57.84 91 THR A O 1
ATOM 706 N N . ASN A 1 92 ? 7.959 16.860 2.876 1.00 50.38 92 ASN A N 1
ATOM 707 C CA . ASN A 1 92 ? 7.524 16.856 4.263 1.00 50.38 92 ASN A CA 1
ATOM 708 C C . ASN A 1 92 ? 7.864 15.495 4.864 1.00 50.38 92 ASN A C 1
ATOM 710 O O . ASN A 1 92 ? 7.235 14.492 4.544 1.00 50.38 92 ASN A O 1
ATOM 714 N N . GLY A 1 93 ? 8.859 15.446 5.748 1.00 54.03 93 GLY A N 1
ATOM 715 C CA . GLY A 1 93 ? 9.252 14.225 6.459 1.00 54.03 93 GLY A CA 1
ATOM 716 C C . GLY A 1 93 ? 8.198 13.675 7.432 1.00 54.03 93 GLY A C 1
ATOM 717 O O . GLY A 1 93 ? 8.567 12.995 8.385 1.00 54.03 93 GLY A O 1
ATOM 718 N N . SER A 1 94 ? 6.915 13.981 7.248 1.00 55.72 94 SER A N 1
ATOM 719 C CA . SER A 1 94 ? 5.852 13.671 8.192 1.00 55.72 94 SER A CA 1
ATOM 720 C C . SER A 1 94 ? 4.492 13.585 7.506 1.00 55.72 94 SER A C 1
ATOM 722 O O . SER A 1 94 ? 4.094 14.495 6.779 1.00 55.72 94 SER A O 1
ATOM 724 N N . GLU A 1 95 ? 3.809 12.484 7.801 1.00 62.78 95 GLU A N 1
ATOM 725 C CA . GLU A 1 95 ? 2.367 12.379 8.010 1.00 62.78 95 GLU A CA 1
ATOM 726 C C . GLU A 1 95 ? 1.484 13.229 7.086 1.00 62.78 95 GLU A C 1
ATOM 728 O O . GLU A 1 95 ? 1.128 14.369 7.375 1.00 62.78 95 GLU A O 1
ATOM 733 N N . THR A 1 96 ? 1.106 12.656 5.945 1.00 79.25 96 THR A N 1
ATOM 734 C CA . THR A 1 96 ? 0.049 13.216 5.089 1.00 79.25 96 THR A CA 1
ATOM 735 C C . THR A 1 96 ? -1.163 12.303 5.144 1.00 79.25 96 THR A C 1
ATOM 737 O O . THR A 1 96 ? -1.017 11.086 5.169 1.00 79.25 96 THR A O 1
ATOM 740 N N . THR A 1 97 ? -2.367 12.862 5.149 1.00 89.38 97 THR A N 1
ATOM 741 C CA . THR A 1 97 ? -3.599 12.072 5.103 1.00 89.38 97 THR A CA 1
ATOM 742 C C . THR A 1 97 ? -4.061 11.880 3.658 1.00 89.38 97 THR A C 1
ATOM 744 O O . THR A 1 97 ? -4.091 12.829 2.872 1.00 89.38 97 THR A O 1
ATOM 747 N N . TYR A 1 98 ? -4.450 10.661 3.298 1.00 90.38 98 TYR A N 1
ATOM 748 C CA . TYR A 1 98 ? -5.099 10.328 2.035 1.00 90.38 98 TYR A CA 1
ATOM 749 C C . TYR A 1 98 ? -6.482 9.751 2.304 1.00 90.38 98 TYR A C 1
ATOM 751 O O . TYR A 1 98 ? -6.612 8.689 2.902 1.00 90.38 98 TYR A O 1
ATOM 759 N N . THR A 1 99 ? -7.513 10.435 1.823 1.00 93.31 99 THR A N 1
ATOM 760 C CA . THR A 1 99 ? -8.879 9.909 1.817 1.00 93.31 99 THR A CA 1
ATOM 761 C C . THR A 1 99 ? -9.199 9.386 0.430 1.00 93.31 99 THR A C 1
ATOM 763 O O . THR A 1 99 ? -9.018 10.095 -0.567 1.00 93.31 99 THR A O 1
ATOM 766 N N . ILE A 1 100 ? -9.695 8.154 0.364 1.00 90.50 100 ILE A N 1
ATOM 767 C CA . ILE A 1 100 ? -10.051 7.537 -0.909 1.00 90.50 100 ILE A CA 1
ATOM 768 C C . ILE A 1 100 ? -11.244 8.293 -1.515 1.00 90.50 100 ILE A C 1
ATOM 770 O O . ILE A 1 100 ? -12.278 8.455 -0.859 1.00 90.50 100 ILE A O 1
ATOM 774 N N . PRO A 1 101 ? -11.142 8.757 -2.774 1.00 88.00 101 PRO A N 1
ATOM 775 C CA . PRO A 1 101 ? -12.180 9.581 -3.395 1.00 88.00 101 PRO A CA 1
ATOM 776 C C . PRO A 1 101 ? -13.475 8.818 -3.722 1.00 88.00 101 PRO A C 1
ATOM 778 O O . PRO A 1 101 ? -14.511 9.441 -3.964 1.00 88.00 101 PRO A O 1
ATOM 781 N N . TYR A 1 102 ? -13.435 7.485 -3.734 1.00 82.50 102 TYR A N 1
ATOM 782 C CA . TYR A 1 102 ? -14.534 6.615 -4.152 1.00 82.50 102 TYR A CA 1
ATOM 783 C C . TYR A 1 102 ? -14.772 5.483 -3.137 1.00 82.50 102 TYR A C 1
ATOM 785 O O . TYR A 1 102 ? -13.870 5.087 -2.407 1.00 82.50 102 TYR A O 1
ATOM 793 N N . GLY A 1 103 ? -15.988 4.934 -3.091 1.00 79.25 103 GLY A N 1
ATOM 794 C CA . GLY A 1 103 ? -16.318 3.818 -2.195 1.00 79.25 103 GLY A CA 1
ATOM 795 C C . GLY A 1 103 ? -16.469 4.237 -0.728 1.00 79.25 103 GLY A C 1
ATOM 796 O O . GLY A 1 103 ? -17.150 5.220 -0.436 1.00 79.25 103 GLY A O 1
ATOM 797 N N . ASN A 1 104 ? -15.843 3.483 0.183 1.00 76.81 104 ASN A N 1
ATOM 798 C CA . ASN A 1 104 ? -16.014 3.597 1.641 1.00 76.81 104 ASN A CA 1
ATOM 799 C C . ASN A 1 104 ? -15.451 4.892 2.250 1.00 76.81 104 ASN A C 1
ATOM 801 O O . ASN A 1 104 ? -15.675 5.148 3.428 1.00 76.81 104 ASN A O 1
ATOM 805 N N . ARG A 1 105 ? -14.755 5.721 1.452 1.00 86.12 105 ARG A N 1
ATOM 806 C CA . ARG A 1 105 ? -14.070 6.948 1.902 1.00 86.12 105 ARG A CA 1
ATOM 807 C C . ARG A 1 105 ? -13.099 6.699 3.059 1.00 86.12 105 ARG A C 1
ATOM 809 O O . ARG A 1 105 ? -12.902 7.566 3.908 1.00 86.12 105 ARG A O 1
ATOM 816 N N . ASP A 1 106 ? -12.490 5.517 3.056 1.00 92.75 106 ASP A N 1
ATOM 817 C CA . ASP A 1 106 ? -11.465 5.147 4.020 1.00 92.75 106 ASP A CA 1
ATOM 818 C C . ASP A 1 106 ? -10.332 6.175 3.980 1.00 92.75 106 ASP A C 1
ATOM 820 O O . ASP A 1 106 ? -9.940 6.666 2.911 1.00 92.75 106 ASP A O 1
ATOM 824 N N . THR A 1 107 ? -9.832 6.519 5.161 1.00 94.69 107 THR A N 1
ATOM 825 C CA . THR A 1 107 ? -8.764 7.495 5.322 1.00 94.69 107 THR A CA 1
ATOM 826 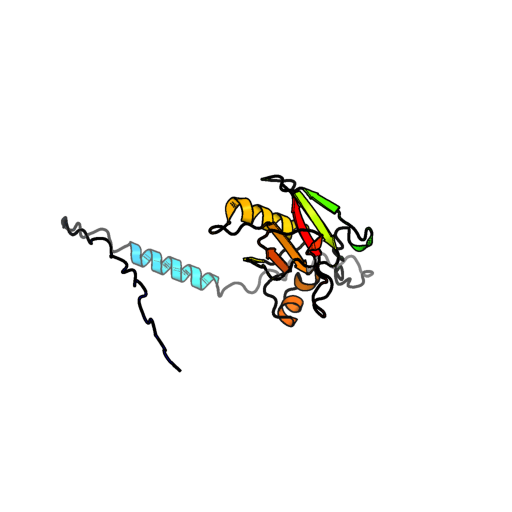C C . THR A 1 107 ? -7.504 6.797 5.807 1.00 94.69 107 THR A C 1
ATOM 828 O O . THR A 1 107 ? -7.551 5.875 6.617 1.00 94.69 107 THR A O 1
ATOM 831 N N . PHE A 1 108 ? -6.371 7.216 5.260 1.00 94.31 108 PHE A N 1
ATOM 832 C CA . PHE A 1 108 ? -5.068 6.653 5.544 1.00 94.31 108 PHE A CA 1
ATOM 833 C C . PHE A 1 108 ? -4.093 7.745 5.942 1.00 94.31 108 PHE A C 1
ATOM 835 O O . PHE A 1 108 ? -4.062 8.814 5.335 1.00 94.31 108 PHE A O 1
ATOM 842 N N . VAL A 1 109 ? -3.251 7.450 6.918 1.00 93.75 109 VAL A N 1
ATOM 843 C CA . VAL A 1 109 ? -2.144 8.304 7.333 1.00 93.75 109 VAL A CA 1
ATOM 844 C C . VAL A 1 109 ? -0.851 7.746 6.756 1.00 93.75 109 VAL A C 1
ATOM 846 O O . VAL A 1 109 ? -0.521 6.585 6.988 1.00 93.75 109 VAL A O 1
ATOM 849 N N . LEU A 1 110 ? -0.142 8.557 5.973 1.00 92.50 110 LEU A N 1
ATOM 850 C CA . LEU A 1 110 ? 1.030 8.168 5.194 1.00 92.50 110 LEU A CA 1
ATOM 851 C C . LEU A 1 110 ? 2.316 8.414 5.978 1.00 92.50 110 LEU A C 1
ATOM 853 O O . LEU A 1 110 ? 2.543 9.503 6.497 1.00 92.50 110 LEU A O 1
ATOM 857 N N . PHE A 1 111 ? 3.215 7.439 5.942 1.00 91.31 111 PHE A N 1
ATOM 858 C CA . PHE A 1 111 ? 4.523 7.480 6.573 1.00 91.31 111 PHE A CA 1
ATOM 859 C C . PHE A 1 111 ? 5.613 7.140 5.561 1.00 91.31 111 PHE A C 1
ATOM 861 O O . PHE A 1 111 ? 5.665 6.060 4.971 1.00 91.31 111 PHE A O 1
ATOM 868 N N . CYS A 1 112 ? 6.520 8.086 5.362 1.00 91.00 112 CYS A N 1
ATOM 869 C CA . CYS A 1 112 ? 7.616 7.959 4.415 1.00 91.00 112 CYS A CA 1
ATOM 870 C C . CYS A 1 112 ? 8.816 7.261 5.045 1.00 91.00 112 CYS A C 1
ATOM 872 O O . CYS A 1 112 ? 9.179 7.566 6.179 1.00 91.00 112 CYS A O 1
ATOM 874 N N . ASN A 1 113 ? 9.486 6.384 4.292 1.00 89.69 113 ASN A N 1
ATOM 875 C CA . ASN A 1 113 ? 10.658 5.642 4.773 1.00 89.69 113 ASN A CA 1
ATOM 876 C C . ASN A 1 113 ? 10.366 4.903 6.086 1.00 89.69 113 ASN A C 1
ATOM 878 O O . ASN A 1 113 ? 11.170 4.922 7.023 1.00 89.69 113 ASN A O 1
ATOM 882 N N . LYS A 1 114 ? 9.188 4.280 6.147 1.00 91.88 114 LYS A N 1
ATOM 883 C CA . LYS A 1 114 ? 8.694 3.472 7.259 1.00 91.88 114 LYS A CA 1
ATOM 884 C C . LYS A 1 114 ? 8.069 2.199 6.711 1.00 91.88 114 LYS A C 1
ATOM 886 O O . LYS A 1 114 ? 7.518 2.186 5.613 1.00 91.88 114 LYS A O 1
ATOM 891 N N . ASP A 1 115 ? 8.177 1.136 7.494 1.00 93.06 115 ASP A N 1
ATOM 892 C CA . ASP A 1 115 ? 7.514 -0.136 7.235 1.00 93.06 115 ASP A CA 1
ATOM 893 C C . ASP A 1 115 ? 6.577 -0.453 8.398 1.00 93.06 115 ASP A C 1
ATOM 895 O O . ASP A 1 115 ? 6.876 -0.181 9.566 1.00 93.06 115 ASP A O 1
ATOM 899 N N . LEU A 1 116 ? 5.439 -1.042 8.062 1.00 91.44 116 LEU A N 1
ATOM 900 C CA . LEU A 1 116 ? 4.620 -1.764 9.021 1.00 91.44 116 LEU A CA 1
ATOM 901 C C . LEU A 1 116 ? 5.266 -3.129 9.215 1.00 91.44 116 LEU A C 1
ATOM 903 O O . LEU A 1 116 ? 5.688 -3.736 8.241 1.00 91.44 116 LEU A O 1
ATOM 907 N N . GLY A 1 117 ? 5.385 -3.622 10.443 1.00 87.50 117 GLY A N 1
ATOM 908 C CA . GLY A 1 117 ? 6.058 -4.896 10.722 1.00 87.50 117 GLY A CA 1
ATOM 909 C C . GLY A 1 117 ? 5.543 -6.106 9.905 1.00 87.50 117 GLY A C 1
ATOM 910 O O . GLY A 1 117 ? 4.617 -6.002 9.093 1.00 87.50 117 GLY A O 1
ATOM 911 N N . PRO A 1 118 ? 6.123 -7.302 10.101 1.00 83.19 118 PRO A N 1
ATOM 912 C CA . PRO A 1 118 ? 5.725 -8.501 9.361 1.00 83.19 118 PRO A CA 1
ATOM 913 C C . PRO A 1 118 ? 4.266 -8.869 9.674 1.00 83.19 118 PRO A C 1
ATOM 915 O O . PRO A 1 118 ? 3.962 -9.324 10.770 1.00 83.19 118 PRO A O 1
ATOM 918 N N . SER A 1 119 ? 3.360 -8.621 8.729 1.00 90.25 119 SER A N 1
ATOM 919 C CA . SER A 1 119 ? 1.906 -8.815 8.905 1.00 90.25 119 SER A CA 1
ATOM 920 C C . SER A 1 119 ? 1.169 -8.846 7.560 1.00 90.25 119 SER A C 1
ATOM 922 O O . SER A 1 119 ? -0.008 -8.502 7.460 1.00 90.25 119 SER A O 1
ATOM 924 N N . ASP A 1 120 ? 1.888 -9.236 6.507 1.00 94.31 120 ASP A N 1
ATOM 925 C CA . ASP A 1 120 ? 1.407 -9.196 5.132 1.00 94.31 120 ASP A CA 1
ATOM 926 C C . ASP A 1 120 ? 0.330 -10.274 4.936 1.00 94.31 120 ASP A C 1
ATOM 928 O O . ASP A 1 120 ? 0.591 -11.466 5.104 1.00 94.31 120 ASP A O 1
ATOM 932 N N . ILE A 1 121 ? -0.881 -9.858 4.570 1.00 95.44 121 ILE A N 1
ATOM 933 C CA . ILE A 1 121 ? -1.993 -10.760 4.231 1.00 95.44 121 ILE A CA 1
ATOM 934 C C . ILE A 1 121 ? -2.103 -10.985 2.728 1.00 95.44 121 ILE A C 1
ATOM 936 O O . ILE A 1 121 ? -2.577 -12.028 2.282 1.00 95.44 121 ILE A O 1
ATOM 940 N N . TYR A 1 122 ? -1.664 -10.008 1.936 1.00 95.06 122 TYR A N 1
ATOM 941 C CA . TYR A 1 122 ? -1.705 -10.093 0.487 1.00 95.06 122 TYR A CA 1
ATOM 942 C C . TYR A 1 122 ? -0.645 -9.190 -0.135 1.00 95.06 122 TYR A C 1
ATOM 944 O O . TYR A 1 122 ? -0.345 -8.117 0.387 1.00 95.06 122 TYR A O 1
ATOM 952 N N . ALA A 1 123 ? -0.096 -9.606 -1.272 1.00 95.94 123 ALA A N 1
ATOM 953 C CA . ALA A 1 123 ? 0.860 -8.814 -2.030 1.00 95.94 123 ALA A CA 1
ATOM 954 C C . ALA A 1 123 ? 0.348 -8.618 -3.454 1.00 95.94 123 ALA A C 1
ATOM 956 O O . ALA A 1 123 ? 0.007 -9.573 -4.152 1.00 95.94 123 ALA A O 1
ATOM 957 N N . VAL A 1 124 ? 0.310 -7.366 -3.891 1.00 95.94 124 VAL A N 1
ATOM 958 C CA . VAL A 1 124 ? -0.129 -6.966 -5.227 1.00 95.94 124 VAL A CA 1
ATOM 959 C C . VAL A 1 124 ? 0.895 -6.035 -5.849 1.00 95.94 124 VAL A C 1
ATOM 961 O O . VAL A 1 124 ? 1.695 -5.391 -5.173 1.00 95.94 124 VAL A O 1
ATOM 964 N N . THR A 1 125 ? 0.881 -5.947 -7.172 1.00 96.25 125 THR A N 1
ATOM 965 C CA . THR A 1 125 ? 1.623 -4.894 -7.861 1.00 96.25 125 THR A CA 1
ATOM 966 C C . THR A 1 125 ? 0.670 -3.785 -8.218 1.00 96.25 125 THR A C 1
ATOM 968 O O . THR A 1 125 ? -0.234 -3.972 -9.029 1.00 96.25 125 THR A O 1
ATOM 971 N N . THR A 1 126 ? 0.910 -2.629 -7.623 1.00 95.56 126 THR A N 1
ATOM 972 C CA . THR A 1 126 ? 0.222 -1.388 -7.946 1.00 95.56 126 THR A CA 1
ATOM 973 C C . THR A 1 126 ? 1.216 -0.399 -8.543 1.00 95.56 126 THR A C 1
ATOM 975 O O . THR A 1 126 ? 2.404 -0.445 -8.205 1.00 95.56 126 THR A O 1
ATOM 978 N N . PRO A 1 127 ? 0.768 0.482 -9.451 1.00 93.88 127 PRO A N 1
ATOM 979 C CA . PRO A 1 127 ? 1.642 1.469 -10.076 1.00 93.88 127 PRO A CA 1
ATOM 980 C C . PRO A 1 127 ? 2.019 2.619 -9.134 1.00 93.88 127 PRO A C 1
ATOM 982 O O . PRO A 1 127 ? 3.019 3.286 -9.378 1.00 93.88 127 PRO A O 1
ATOM 985 N N . THR A 1 128 ? 1.231 2.874 -8.083 1.00 92.38 128 THR A N 1
ATOM 986 C CA . THR A 1 128 ? 1.425 4.009 -7.166 1.00 92.38 128 THR A CA 1
ATOM 987 C C . THR A 1 128 ? 1.115 3.628 -5.719 1.00 92.38 128 THR A C 1
ATOM 989 O O . THR A 1 128 ? 0.451 2.618 -5.455 1.00 92.38 128 THR A O 1
ATOM 992 N N . PHE A 1 129 ? 1.542 4.466 -4.772 1.00 93.31 129 PHE A N 1
ATOM 993 C CA . PHE A 1 129 ? 1.225 4.260 -3.362 1.00 93.31 129 PHE A CA 1
ATOM 994 C C . PHE A 1 129 ? -0.267 4.470 -3.065 1.00 93.31 129 PHE A C 1
ATOM 996 O O . PHE A 1 129 ? -0.876 3.706 -2.322 1.00 93.31 129 PHE A O 1
ATOM 1003 N N . LYS A 1 130 ? -0.904 5.443 -3.727 1.00 92.88 130 LYS A N 1
ATOM 1004 C CA . LYS A 1 130 ? -2.354 5.682 -3.601 1.00 92.88 130 LYS A CA 1
ATOM 1005 C C . LYS A 1 130 ? -3.182 4.483 -4.047 1.00 92.88 130 LYS A C 1
ATOM 1007 O O . LYS A 1 130 ? -4.025 4.010 -3.298 1.00 92.88 130 LYS A O 1
ATOM 1012 N N . THR A 1 131 ? -2.837 3.901 -5.195 1.00 94.62 131 THR A N 1
ATOM 1013 C CA . THR A 1 131 ? -3.499 2.676 -5.675 1.00 94.62 131 THR A CA 1
ATOM 1014 C C . THR A 1 131 ? -3.241 1.461 -4.775 1.00 94.62 131 THR A C 1
ATOM 1016 O O . THR A 1 131 ? -4.046 0.534 -4.762 1.00 94.62 131 THR A O 1
ATOM 1019 N N . CYS A 1 132 ? -2.162 1.463 -3.981 1.00 96.38 132 CYS A N 1
ATOM 1020 C CA . CYS A 1 132 ? -1.943 0.469 -2.927 1.00 96.38 132 CYS A CA 1
ATOM 1021 C C . CYS A 1 132 ? -2.942 0.630 -1.767 1.00 96.38 132 CYS A C 1
ATOM 1023 O O . CYS A 1 132 ? -3.547 -0.351 -1.334 1.00 96.38 132 CYS A O 1
ATOM 1025 N N . MET A 1 133 ? -3.180 1.863 -1.309 1.00 95.50 133 MET A N 1
ATOM 1026 C CA . MET A 1 133 ? -4.206 2.161 -0.297 1.00 95.50 133 MET A CA 1
ATOM 1027 C C . MET A 1 133 ? -5.619 1.848 -0.811 1.00 95.50 133 MET A C 1
ATOM 1029 O O . MET A 1 133 ? -6.410 1.232 -0.096 1.00 95.50 133 MET A O 1
ATOM 1033 N N . ASP A 1 134 ? -5.906 2.151 -2.080 1.00 95.00 134 ASP A N 1
ATOM 1034 C CA . ASP A 1 134 ? -7.169 1.768 -2.724 1.00 95.00 134 A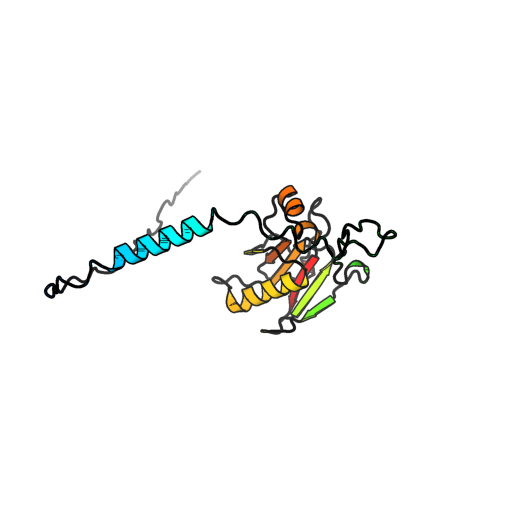SP A CA 1
ATOM 1035 C C . ASP A 1 134 ? -7.364 0.245 -2.722 1.00 95.00 134 ASP A C 1
ATOM 1037 O O . ASP A 1 134 ? -8.459 -0.251 -2.453 1.00 95.00 134 ASP A O 1
ATOM 1041 N N . ALA A 1 135 ? -6.305 -0.525 -2.995 1.00 95.75 135 ALA A N 1
ATOM 1042 C CA . ALA A 1 135 ? -6.356 -1.984 -2.930 1.00 95.75 135 ALA A CA 1
ATOM 1043 C C . ALA A 1 135 ? -6.652 -2.481 -1.505 1.00 95.75 135 ALA A C 1
ATOM 1045 O O . ALA A 1 135 ? -7.450 -3.402 -1.339 1.00 95.75 135 ALA A O 1
ATOM 1046 N N . CYS A 1 136 ? -6.068 -1.850 -0.483 1.00 96.06 136 CYS A N 1
ATOM 1047 C CA . CYS A 1 136 ? -6.332 -2.164 0.922 1.00 96.06 136 CYS A CA 1
ATOM 1048 C C . CYS A 1 136 ? -7.789 -1.905 1.322 1.00 96.06 136 CYS A C 1
ATOM 1050 O O . CYS A 1 136 ? -8.433 -2.786 1.890 1.00 96.06 136 CYS A O 1
ATOM 1052 N N . SER A 1 137 ? -8.339 -0.743 0.964 1.00 94.81 137 SER A N 1
ATOM 1053 C CA . SER A 1 137 ? -9.747 -0.412 1.222 1.00 94.81 137 SER A CA 1
ATOM 1054 C C . SER A 1 137 ? -10.706 -1.366 0.510 1.00 94.81 137 SER A C 1
ATOM 1056 O O . SER A 1 137 ? -11.639 -1.896 1.120 1.00 94.81 137 SER A O 1
ATOM 1058 N N . ASN A 1 138 ? -10.433 -1.681 -0.761 1.00 93.44 138 ASN A N 1
ATOM 1059 C CA . ASN A 1 138 ? -11.214 -2.670 -1.500 1.00 93.44 138 ASN A CA 1
ATOM 1060 C C . ASN A 1 138 ? -11.128 -4.055 -0.854 1.00 93.44 138 ASN A C 1
ATOM 1062 O O . ASN A 1 138 ? -12.145 -4.743 -0.744 1.00 93.44 138 ASN A O 1
ATOM 1066 N N . TYR A 1 139 ? -9.941 -4.464 -0.396 1.00 93.88 139 TYR A N 1
ATOM 1067 C CA . TYR A 1 139 ? -9.776 -5.720 0.323 1.00 93.88 139 TYR A CA 1
ATOM 1068 C C . TYR A 1 139 ? -10.620 -5.734 1.595 1.00 93.88 139 TYR A C 1
ATOM 1070 O O . TYR A 1 139 ? -11.431 -6.637 1.773 1.00 93.88 139 TYR A O 1
ATOM 1078 N N . ARG A 1 140 ? -10.512 -4.694 2.427 1.00 91.31 140 ARG A N 1
ATOM 1079 C CA . ARG A 1 140 ? -11.290 -4.537 3.661 1.00 91.31 140 ARG A CA 1
ATOM 1080 C C . ARG A 1 140 ? -12.803 -4.611 3.417 1.00 91.31 140 ARG A C 1
ATOM 1082 O O . ARG A 1 140 ? -13.498 -5.251 4.198 1.00 91.31 140 ARG A O 1
ATOM 1089 N N . GLY A 1 141 ? -13.308 -3.980 2.357 1.00 85.69 141 GLY A N 1
ATOM 1090 C CA . GLY A 1 141 ? -14.745 -3.925 2.073 1.00 85.69 141 GLY A CA 1
ATOM 1091 C C . GLY A 1 141 ? -15.320 -5.139 1.337 1.00 85.69 141 GLY A C 1
ATOM 1092 O O . GLY A 1 141 ? -16.481 -5.472 1.552 1.00 85.69 141 GLY A O 1
ATOM 1093 N N . SER A 1 142 ? -14.551 -5.771 0.445 1.00 85.31 142 SER A N 1
ATOM 1094 C CA . SER A 1 142 ? -15.089 -6.754 -0.519 1.00 85.31 142 SER A CA 1
ATOM 1095 C C . SER A 1 142 ? -14.380 -8.107 -0.532 1.00 85.31 142 SER A C 1
ATOM 1097 O O . SER A 1 142 ? -14.985 -9.093 -0.944 1.00 85.31 142 SER A O 1
ATOM 1099 N N . TYR A 1 143 ? -13.112 -8.172 -0.117 1.00 83.69 143 TYR A N 1
ATOM 1100 C CA . TYR A 1 143 ? -12.285 -9.378 -0.269 1.00 83.69 143 TYR A CA 1
ATOM 1101 C C . TYR A 1 143 ? -11.716 -9.909 1.046 1.00 83.69 143 TYR A C 1
ATOM 1103 O O . TYR A 1 143 ? -10.935 -10.855 1.025 1.00 83.69 143 TYR A O 1
ATOM 1111 N N . ALA A 1 144 ? -12.095 -9.326 2.183 1.00 82.38 144 ALA A N 1
ATOM 1112 C CA . ALA A 1 144 ? -11.650 -9.778 3.487 1.00 82.38 144 ALA A CA 1
ATOM 1113 C C . ALA A 1 144 ? -12.079 -11.238 3.693 1.00 82.38 144 ALA A C 1
ATOM 1115 O O . ALA A 1 144 ? -13.265 -11.556 3.784 1.00 82.38 144 ALA A O 1
ATOM 1116 N N . THR A 1 145 ? -11.104 -12.146 3.728 1.00 76.19 145 THR A N 1
ATOM 1117 C CA . THR A 1 145 ? -11.345 -13.564 3.995 1.00 76.19 145 THR A CA 1
ATOM 1118 C C . THR A 1 145 ? -11.177 -13.840 5.486 1.00 76.19 145 THR A C 1
ATOM 1120 O O . THR A 1 145 ? -10.076 -13.713 6.027 1.00 76.19 145 THR A O 1
ATOM 1123 N N . GLY A 1 146 ? -12.257 -14.251 6.151 1.00 81.50 146 GLY A N 1
ATOM 1124 C CA . GLY A 1 146 ? -12.251 -14.525 7.590 1.00 81.50 146 GLY A CA 1
ATOM 1125 C C . GLY A 1 146 ? -12.145 -13.248 8.427 1.00 81.50 146 GLY A C 1
ATOM 1126 O O . GLY A 1 146 ? -12.789 -12.251 8.123 1.00 81.50 146 GLY A O 1
ATOM 1127 N N . ASN A 1 147 ? -11.324 -13.285 9.481 1.00 81.19 147 ASN A N 1
ATOM 1128 C CA . ASN A 1 147 ? -11.167 -12.180 10.438 1.00 81.19 147 ASN A CA 1
ATOM 1129 C C . ASN A 1 147 ? -9.983 -11.248 10.114 1.00 81.19 147 ASN A C 1
ATOM 1131 O O . ASN A 1 147 ? -9.586 -10.452 10.960 1.00 81.19 147 ASN A O 1
ATOM 1135 N N . LEU A 1 148 ? -9.384 -11.372 8.925 1.00 90.19 148 LEU A N 1
ATOM 1136 C CA . LEU A 1 148 ? -8.241 -10.557 8.518 1.00 90.19 148 LEU A CA 1
ATOM 1137 C C . LEU A 1 148 ? -8.714 -9.409 7.629 1.00 90.19 148 LEU A C 1
ATOM 1139 O O . LEU A 1 148 ? -9.036 -9.605 6.456 1.00 90.19 148 LEU A O 1
ATOM 1143 N N . THR A 1 149 ? -8.740 -8.205 8.192 1.00 93.12 149 THR A N 1
ATOM 1144 C CA . THR A 1 149 ? -8.957 -6.960 7.454 1.00 93.12 149 THR A CA 1
ATOM 1145 C C . THR A 1 149 ? -7.628 -6.320 7.086 1.00 93.12 149 THR A C 1
ATOM 1147 O O . THR A 1 149 ? -6.614 -6.534 7.745 1.00 93.12 149 THR A O 1
ATOM 1150 N N . CYS A 1 150 ? -7.625 -5.530 6.013 1.00 95.62 150 CYS A N 1
ATOM 1151 C CA . CYS A 1 150 ? -6.485 -4.676 5.725 1.00 95.62 150 CYS A CA 1
ATOM 1152 C C . CYS A 1 150 ? -6.590 -3.412 6.587 1.00 95.62 150 CYS A C 1
ATOM 1154 O O . CYS A 1 150 ? -7.547 -2.651 6.437 1.00 95.62 150 CYS A O 1
ATOM 1156 N N . ASP A 1 151 ? -5.623 -3.217 7.482 1.00 95.75 151 ASP A N 1
ATOM 1157 C CA . ASP A 1 151 ? -5.552 -2.066 8.398 1.00 95.75 151 ASP A CA 1
ATOM 1158 C C . ASP A 1 151 ? -4.335 -1.175 8.102 1.00 95.75 151 ASP A C 1
ATOM 1160 O O . ASP A 1 151 ? -4.101 -0.156 8.754 1.00 95.75 151 ASP A O 1
ATOM 1164 N N . GLY A 1 152 ? -3.546 -1.547 7.098 1.00 96.25 152 GLY A N 1
ATOM 1165 C CA . GLY A 1 152 ? -2.447 -0.743 6.606 1.00 96.25 152 GLY A CA 1
ATOM 1166 C C . GLY A 1 152 ? -1.769 -1.371 5.401 1.00 96.25 152 GLY A C 1
ATOM 1167 O O . GLY A 1 152 ? -2.048 -2.507 5.012 1.00 96.25 152 GLY A O 1
ATOM 1168 N N . VAL A 1 153 ? -0.864 -0.610 4.801 1.00 97.12 153 VAL A N 1
ATOM 1169 C CA . VAL A 1 153 ? -0.076 -1.050 3.650 1.00 97.12 153 VAL A CA 1
ATOM 1170 C C . VAL A 1 153 ? 1.388 -0.694 3.807 1.00 97.12 153 VAL A C 1
ATOM 1172 O O . VAL A 1 153 ? 1.710 0.327 4.411 1.00 97.12 153 VAL A O 1
ATOM 1175 N N . SER A 1 154 ? 2.257 -1.484 3.184 1.00 96.00 154 SER A N 1
ATOM 1176 C CA . SER A 1 154 ? 3.618 -1.060 2.854 1.00 96.00 154 SER A CA 1
ATOM 1177 C C . SER A 1 154 ? 3.846 -1.126 1.348 1.00 96.00 154 SER A C 1
ATOM 1179 O O . SER A 1 154 ? 3.426 -2.071 0.682 1.00 96.00 154 SER A O 1
ATOM 1181 N N . PHE A 1 155 ? 4.528 -0.130 0.801 1.00 95.44 155 PHE A N 1
ATOM 1182 C CA . PHE A 1 155 ? 4.753 0.057 -0.623 1.00 95.44 155 PHE A CA 1
ATOM 1183 C C . PHE A 1 155 ? 6.227 0.329 -0.905 1.00 95.44 155 PHE A C 1
ATOM 1185 O O . PHE A 1 155 ? 6.834 1.202 -0.286 1.00 95.44 155 PHE A O 1
ATOM 1192 N N . VAL A 1 156 ? 6.794 -0.397 -1.865 1.00 94.06 156 VAL A N 1
ATOM 1193 C CA . VAL A 1 156 ? 8.183 -0.234 -2.309 1.00 94.06 156 VAL A CA 1
ATOM 1194 C C . VAL A 1 156 ? 8.168 0.290 -3.747 1.00 94.06 156 VAL A C 1
ATOM 1196 O O . VAL A 1 156 ? 7.955 -0.495 -4.677 1.00 94.06 156 VAL A O 1
ATOM 1199 N N . PRO A 1 157 ? 8.407 1.597 -3.977 1.00 92.75 157 PRO A N 1
ATOM 1200 C CA . PRO A 1 157 ? 8.305 2.195 -5.309 1.00 92.75 157 PRO A CA 1
ATOM 1201 C C . PRO A 1 157 ? 9.215 1.527 -6.344 1.00 92.75 157 PRO A C 1
ATOM 1203 O O . PRO A 1 157 ? 8.827 1.337 -7.496 1.00 92.75 157 PRO A O 1
ATOM 1206 N N . ALA A 1 158 ? 10.412 1.100 -5.932 1.00 91.88 158 ALA A N 1
ATOM 1207 C CA . ALA A 1 158 ? 11.354 0.419 -6.818 1.00 91.88 158 ALA A CA 1
ATOM 1208 C C . ALA A 1 158 ? 10.794 -0.899 -7.388 1.00 91.88 158 ALA A C 1
ATOM 1210 O O . ALA A 1 158 ? 11.172 -1.303 -8.487 1.00 91.88 158 ALA A O 1
ATOM 1211 N N . TRP A 1 159 ? 9.871 -1.553 -6.676 1.00 94.38 159 TRP A N 1
ATOM 1212 C CA . TRP A 1 159 ? 9.287 -2.844 -7.055 1.00 94.38 159 TRP A CA 1
ATOM 1213 C C . TRP A 1 159 ? 8.067 -2.727 -7.964 1.00 94.38 159 TRP A C 1
ATOM 1215 O O . TRP A 1 159 ? 7.540 -3.742 -8.420 1.00 94.38 159 TRP A O 1
ATOM 1225 N N . VAL A 1 160 ? 7.637 -1.504 -8.299 1.00 93.62 160 VAL A N 1
ATOM 1226 C CA . VAL A 1 160 ? 6.714 -1.290 -9.427 1.00 93.62 160 VAL A CA 1
ATOM 1227 C C . VAL A 1 160 ? 7.345 -1.833 -10.715 1.00 93.62 160 VAL A C 1
ATOM 1229 O O . VAL A 1 160 ? 6.663 -2.417 -11.559 1.00 93.62 160 VAL A O 1
ATOM 1232 N N . ASN A 1 161 ? 8.672 -1.722 -10.837 1.00 92.88 161 ASN A N 1
ATOM 1233 C CA . ASN A 1 161 ? 9.429 -2.431 -11.855 1.00 92.88 161 ASN A CA 1
ATOM 1234 C C . ASN A 1 161 ? 9.578 -3.913 -11.463 1.00 92.88 161 ASN A C 1
ATOM 1236 O O . ASN A 1 161 ? 10.304 -4.262 -10.532 1.00 92.88 161 ASN A O 1
ATOM 1240 N N . ARG A 1 162 ? 8.925 -4.798 -12.223 1.00 90.69 162 ARG A N 1
ATOM 1241 C CA . ARG A 1 162 ? 8.931 -6.250 -11.979 1.00 90.69 162 ARG A CA 1
ATOM 1242 C C . ARG A 1 162 ? 10.320 -6.881 -12.024 1.00 90.69 162 ARG A C 1
ATOM 1244 O O . ARG A 1 162 ? 10.565 -7.809 -11.264 1.00 90.69 162 ARG A O 1
ATOM 1251 N N . THR A 1 163 ? 11.228 -6.378 -12.858 1.00 93.12 163 THR A N 1
ATOM 1252 C CA . THR A 1 163 ? 12.618 -6.856 -12.890 1.00 93.12 163 THR A CA 1
ATOM 1253 C C . THR A 1 163 ? 13.310 -6.552 -11.566 1.00 93.12 163 THR A C 1
ATOM 1255 O O . THR A 1 163 ? 13.942 -7.429 -10.989 1.00 93.12 163 THR A O 1
ATOM 1258 N N . LYS A 1 164 ? 13.113 -5.342 -11.027 1.00 90.75 164 LYS A N 1
ATOM 1259 C CA . LYS A 1 164 ? 13.660 -4.944 -9.722 1.00 90.75 164 LYS A CA 1
ATOM 1260 C C . LYS A 1 164 ? 13.027 -5.697 -8.555 1.00 90.75 164 LYS A C 1
ATOM 1262 O O . LYS A 1 164 ? 13.734 -6.048 -7.620 1.00 90.75 164 LYS A O 1
ATOM 1267 N N . ALA A 1 165 ? 11.727 -5.978 -8.618 1.00 91.38 165 ALA A N 1
ATOM 1268 C CA . ALA A 1 165 ? 11.064 -6.837 -7.638 1.00 91.38 165 ALA A CA 1
ATOM 1269 C C . ALA A 1 165 ? 11.623 -8.273 -7.677 1.00 91.38 165 ALA A C 1
ATOM 1271 O O . ALA A 1 165 ? 11.886 -8.865 -6.635 1.00 91.38 165 ALA A O 1
ATOM 1272 N N . ALA A 1 166 ? 11.862 -8.821 -8.873 1.00 91.56 166 ALA A N 1
ATOM 1273 C CA . ALA A 1 166 ? 12.402 -10.168 -9.039 1.00 91.56 166 ALA A CA 1
ATOM 1274 C C . ALA A 1 166 ? 13.845 -10.300 -8.523 1.00 91.56 166 ALA A C 1
ATOM 1276 O O . ALA A 1 166 ? 14.176 -11.326 -7.935 1.00 91.56 166 ALA A O 1
ATOM 1277 N N . GLU A 1 167 ? 14.679 -9.262 -8.679 1.00 92.00 167 GLU A N 1
ATOM 1278 C CA . GLU A 1 167 ? 16.041 -9.214 -8.113 1.00 92.00 167 GLU A CA 1
ATOM 1279 C C . GLU A 1 167 ? 16.050 -9.421 -6.585 1.00 92.00 167 GLU A C 1
ATOM 1281 O O . GLU A 1 167 ? 17.006 -9.980 -6.051 1.00 92.00 167 GLU A O 1
ATOM 1286 N N . THR A 1 168 ? 14.984 -9.015 -5.884 1.00 88.69 168 THR A N 1
ATOM 1287 C CA . THR A 1 168 ? 14.831 -9.179 -4.427 1.00 88.69 168 THR A CA 1
ATOM 1288 C C . THR A 1 168 ? 13.895 -10.327 -4.032 1.00 88.69 168 THR A C 1
ATOM 1290 O O . THR A 1 168 ? 13.619 -10.509 -2.847 1.00 88.69 168 THR A O 1
ATOM 1293 N N . GLY A 1 169 ? 13.390 -11.105 -4.997 1.00 91.75 169 GLY A N 1
ATOM 1294 C CA . GLY A 1 169 ? 12.418 -12.178 -4.757 1.00 91.75 169 GLY A CA 1
ATOM 1295 C C . GLY A 1 169 ? 11.019 -11.691 -4.358 1.00 91.75 169 GLY A C 1
ATOM 1296 O O . GLY A 1 169 ? 10.216 -12.475 -3.854 1.00 91.75 169 GLY A O 1
ATOM 1297 N N . SER A 1 170 ? 10.710 -10.412 -4.568 1.00 92.06 170 SER A N 1
ATOM 1298 C CA . SER A 1 170 ? 9.402 -9.846 -4.260 1.00 92.06 170 SER A CA 1
ATOM 1299 C C . SER A 1 170 ? 8.359 -10.183 -5.332 1.00 92.06 170 SER A C 1
ATOM 1301 O O . SER A 1 170 ? 8.597 -10.059 -6.535 1.00 92.06 170 SER A O 1
ATOM 1303 N N . ILE A 1 171 ? 7.155 -10.545 -4.887 1.00 92.56 171 ILE A N 1
ATOM 1304 C CA . ILE A 1 171 ? 6.000 -10.843 -5.751 1.00 92.56 171 ILE A CA 1
ATOM 1305 C C . ILE A 1 171 ? 5.136 -9.609 -6.060 1.00 92.56 171 ILE A C 1
ATOM 1307 O O . ILE A 1 171 ? 4.246 -9.677 -6.915 1.00 92.56 171 ILE A O 1
ATOM 1311 N N . GLY A 1 172 ? 5.400 -8.477 -5.401 1.00 93.94 172 GLY A N 1
ATOM 1312 C CA . GLY A 1 172 ? 4.562 -7.282 -5.455 1.00 93.94 172 GLY A CA 1
ATOM 1313 C C . GLY A 1 172 ? 5.309 -5.990 -5.131 1.00 93.94 172 GLY A C 1
ATOM 1314 O O . GLY A 1 172 ? 6.440 -5.998 -4.654 1.00 93.94 172 GLY A O 1
ATOM 1315 N N . SER A 1 173 ? 4.660 -4.861 -5.398 1.00 95.44 173 SER A N 1
ATOM 1316 C CA . SER A 1 173 ? 5.122 -3.539 -4.948 1.00 95.44 173 SER A CA 1
ATOM 1317 C C . SER A 1 173 ? 4.353 -3.046 -3.727 1.00 95.44 173 SER A C 1
ATOM 1319 O O . SER A 1 173 ? 4.823 -2.145 -3.044 1.00 95.44 173 SER A O 1
ATOM 1321 N N . CYS A 1 174 ? 3.191 -3.636 -3.454 1.00 97.06 174 CYS A N 1
ATOM 1322 C CA . CYS A 1 174 ? 2.238 -3.235 -2.437 1.00 97.06 174 CYS A CA 1
ATOM 1323 C C . CYS A 1 174 ? 1.865 -4.446 -1.581 1.00 97.06 174 CYS A C 1
ATOM 1325 O O . CYS A 1 174 ? 1.419 -5.472 -2.098 1.00 97.06 174 CYS A O 1
ATOM 1327 N N . PHE A 1 175 ? 2.033 -4.311 -0.275 1.00 96.94 175 PHE A N 1
ATOM 1328 C CA . PHE A 1 175 ? 1.764 -5.340 0.717 1.00 96.94 175 PHE A CA 1
ATOM 1329 C C . PHE A 1 175 ? 0.632 -4.852 1.602 1.00 96.94 175 PHE A C 1
ATOM 1331 O O . PHE A 1 175 ? 0.785 -3.867 2.322 1.00 96.94 175 PHE A O 1
ATOM 1338 N N . LEU A 1 176 ? -0.504 -5.530 1.515 1.00 97.19 176 LEU A N 1
ATOM 1339 C CA . LEU A 1 176 ? -1.657 -5.312 2.373 1.00 97.19 176 LEU A CA 1
ATOM 1340 C C . LEU A 1 176 ? -1.375 -6.022 3.684 1.00 97.19 176 LEU A C 1
ATOM 1342 O O . LEU A 1 176 ? -0.944 -7.180 3.668 1.00 97.19 176 LEU A O 1
ATOM 1346 N N . LYS A 1 177 ? -1.618 -5.348 4.803 1.00 96.62 177 LYS A N 1
ATOM 1347 C CA . LYS A 1 177 ? -1.281 -5.872 6.122 1.00 96.62 177 LYS A CA 1
ATOM 1348 C C . LYS A 1 177 ? -2.449 -5.791 7.090 1.00 96.62 177 LYS A C 1
ATOM 1350 O O . LYS A 1 177 ? -3.260 -4.866 7.010 1.00 96.62 177 LYS A O 1
ATOM 1355 N N . HIS A 1 178 ? -2.520 -6.753 8.006 1.00 94.88 178 HIS A N 1
ATOM 1356 C CA . HIS A 1 178 ? -3.539 -6.767 9.057 1.00 94.88 178 HIS A CA 1
ATOM 1357 C C . HIS A 1 178 ? -3.009 -6.168 10.359 1.00 94.88 178 HIS A C 1
ATOM 1359 O O . HIS A 1 178 ? -1.858 -6.393 10.731 1.00 94.88 178 HIS A O 1
ATOM 1365 N N . GLY A 1 179 ? -3.871 -5.433 11.056 1.00 88.19 179 GLY A N 1
ATOM 1366 C CA . GLY A 1 179 ? -3.554 -4.728 12.288 1.00 88.19 179 GLY A CA 1
ATOM 1367 C C . GLY A 1 179 ? -3.947 -5.484 13.564 1.00 88.19 179 GLY A C 1
ATOM 1368 O O . GLY A 1 179 ? -4.374 -6.642 13.519 1.00 88.19 179 GLY A O 1
ATOM 1369 N N . PRO A 1 180 ? -3.806 -4.823 14.727 1.00 90.81 180 PRO A N 1
ATOM 1370 C CA . PRO A 1 180 ? -3.721 -3.368 14.876 1.00 90.81 180 PRO A CA 1
ATOM 1371 C C . PRO A 1 180 ? -2.322 -2.791 14.625 1.00 90.81 180 PRO A C 1
ATOM 1373 O O . PRO A 1 180 ? -1.308 -3.374 15.007 1.00 90.81 180 PRO A O 1
ATOM 1376 N N . PHE A 1 181 ? -2.282 -1.588 14.057 1.00 93.25 181 PHE A N 1
ATOM 1377 C CA . PHE A 1 181 ? -1.063 -0.801 13.902 1.00 93.25 181 PHE A CA 1
ATOM 1378 C C . PHE A 1 181 ? -1.186 0.549 14.602 1.00 93.25 181 PHE A C 1
ATOM 1380 O O . PHE A 1 181 ? -2.278 1.077 14.795 1.00 93.25 181 PHE A O 1
ATOM 1387 N N . SER A 1 182 ? -0.042 1.119 14.958 1.00 92.00 182 SER A N 1
ATOM 1388 C CA . SER A 1 182 ? 0.077 2.472 15.485 1.00 92.00 182 SER A CA 1
ATOM 1389 C C . SER A 1 182 ? 1.373 3.086 14.976 1.00 92.00 182 SER A C 1
ATOM 1391 O O . SER A 1 182 ? 2.310 2.366 14.621 1.00 92.00 182 SER A O 1
ATOM 1393 N N . GLU A 1 183 ? 1.450 4.415 14.970 1.00 91.12 183 GLU A N 1
ATOM 1394 C CA . GLU A 1 183 ? 2.666 5.130 14.573 1.00 91.12 183 GLU A CA 1
ATOM 1395 C C . GLU A 1 183 ? 3.885 4.704 15.411 1.00 91.12 183 GLU A C 1
ATOM 1397 O O . GLU A 1 183 ? 4.983 4.528 14.884 1.00 91.12 183 GLU A O 1
ATOM 1402 N N . ALA A 1 184 ? 3.676 4.437 16.705 1.00 90.12 184 ALA A N 1
ATOM 1403 C CA . ALA A 1 184 ? 4.720 3.978 17.621 1.00 90.12 184 ALA A CA 1
ATOM 1404 C C . ALA A 1 184 ? 5.362 2.639 17.205 1.00 90.12 184 ALA A C 1
ATOM 1406 O O . ALA A 1 184 ? 6.500 2.364 17.583 1.00 90.12 184 ALA A O 1
ATOM 1407 N N . ASN A 1 185 ? 4.658 1.824 16.414 1.00 90.06 185 ASN A N 1
ATOM 1408 C CA . ASN A 1 185 ? 5.111 0.505 15.973 1.00 90.06 185 ASN A CA 1
ATOM 1409 C C . ASN A 1 185 ? 5.727 0.518 14.563 1.00 90.06 185 ASN A C 1
ATOM 1411 O O . ASN A 1 185 ? 6.062 -0.542 14.031 1.00 90.06 185 ASN A O 1
ATOM 1415 N N . LEU A 1 186 ? 5.879 1.692 13.942 1.00 91.62 186 LEU A N 1
ATOM 1416 C CA . LEU A 1 186 ? 6.512 1.822 12.633 1.00 91.62 186 LEU A CA 1
ATOM 1417 C C . LEU A 1 186 ? 8.017 1.579 12.721 1.00 91.62 186 LEU A C 1
ATOM 1419 O O . LEU A 1 186 ? 8.752 2.283 13.421 1.00 91.62 186 LEU A O 1
ATOM 1423 N N . THR A 1 187 ? 8.503 0.628 11.934 1.00 92.75 187 THR A N 1
ATOM 1424 C CA . THR A 1 187 ? 9.926 0.304 11.862 1.00 92.75 187 THR A CA 1
ATOM 1425 C C . THR A 1 187 ? 10.596 1.019 10.698 1.00 92.75 187 THR A C 1
ATOM 1427 O O . THR A 1 187 ? 9.948 1.520 9.776 1.00 92.75 187 THR A O 1
ATOM 1430 N N . LYS A 1 188 ? 11.930 1.079 10.724 1.00 89.88 188 LYS A N 1
ATOM 1431 C CA . LYS A 1 188 ? 12.687 1.462 9.529 1.00 89.88 188 LYS A CA 1
ATOM 1432 C C . LYS A 1 188 ? 12.505 0.389 8.440 1.00 89.88 188 LYS A C 1
ATOM 1434 O O . LYS A 1 188 ? 12.349 -0.783 8.794 1.00 89.88 188 LYS A O 1
ATOM 1439 N N . PRO A 1 189 ? 12.547 0.764 7.150 1.00 87.31 189 PRO A N 1
ATOM 1440 C CA . PRO A 1 189 ? 12.610 -0.191 6.053 1.00 87.31 189 PRO A CA 1
ATOM 1441 C C . PRO A 1 189 ? 13.788 -1.141 6.258 1.00 87.31 189 PRO A C 1
ATOM 1443 O O . PRO A 1 189 ? 14.821 -0.737 6.799 1.00 87.31 189 PRO A O 1
ATOM 1446 N N . ARG A 1 190 ? 13.645 -2.398 5.835 1.00 80.50 190 ARG A N 1
ATOM 1447 C CA . ARG A 1 190 ? 14.750 -3.360 5.932 1.00 80.50 190 ARG A CA 1
ATOM 1448 C C . ARG A 1 190 ? 15.902 -2.917 5.032 1.00 80.50 190 ARG A C 1
ATOM 1450 O O . ARG A 1 190 ? 15.678 -2.453 3.909 1.00 80.50 190 ARG A O 1
ATOM 1457 N N . ASP A 1 191 ? 17.123 -3.105 5.518 1.00 79.56 191 ASP A N 1
ATOM 1458 C CA . ASP A 1 191 ? 18.329 -2.741 4.781 1.00 79.56 191 ASP A CA 1
ATOM 1459 C C . ASP A 1 191 ? 18.367 -3.434 3.409 1.00 79.56 191 ASP A C 1
ATOM 1461 O O . ASP A 1 191 ? 18.048 -4.615 3.271 1.00 79.56 191 ASP A O 1
ATOM 1465 N N . GLY A 1 192 ? 18.743 -2.677 2.376 1.00 77.31 192 GLY A N 1
ATOM 1466 C CA . GLY A 1 192 ? 18.889 -3.184 1.007 1.00 77.31 192 GLY A CA 1
ATOM 1467 C C . GLY A 1 192 ? 17.614 -3.224 0.154 1.00 77.31 192 GLY A C 1
ATOM 1468 O O . GLY A 1 192 ? 17.728 -3.464 -1.045 1.00 77.31 192 GLY A O 1
ATOM 1469 N N . LEU A 1 193 ? 16.421 -2.941 0.700 1.00 76.12 193 LEU A N 1
ATOM 1470 C CA . LEU A 1 193 ? 15.171 -2.923 -0.089 1.00 76.12 193 LEU A CA 1
ATOM 1471 C C . LEU A 1 193 ? 14.862 -1.565 -0.751 1.00 76.12 193 LEU A C 1
ATOM 1473 O O . LEU A 1 193 ? 13.958 -1.477 -1.581 1.00 76.12 193 LEU A O 1
ATOM 1477 N N . GLY A 1 194 ? 15.631 -0.521 -0.431 1.00 82.69 194 GLY A N 1
ATOM 1478 C CA . GLY A 1 194 ? 15.392 0.842 -0.912 1.00 82.69 194 GLY A CA 1
ATOM 1479 C C . GLY A 1 194 ? 14.331 1.592 -0.090 1.00 82.69 194 GLY A C 1
ATOM 1480 O O . GLY A 1 194 ? 14.015 1.177 1.027 1.00 82.69 194 GLY A O 1
ATOM 1481 N N . PRO A 1 195 ? 13.811 2.727 -0.597 1.00 87.88 195 PRO A N 1
ATOM 1482 C CA . PRO A 1 195 ? 12.761 3.473 0.089 1.00 87.88 195 PRO A CA 1
ATOM 1483 C C . PRO A 1 195 ? 11.473 2.647 0.156 1.00 87.88 195 PRO A C 1
ATOM 1485 O O . PRO A 1 195 ? 11.081 1.998 -0.815 1.00 87.88 195 PRO A O 1
ATOM 1488 N N . MET A 1 196 ? 10.809 2.694 1.308 1.00 90.50 196 MET A N 1
ATOM 1489 C CA . MET A 1 196 ? 9.528 2.037 1.557 1.00 90.50 196 MET A CA 1
ATOM 1490 C C . MET A 1 196 ? 8.596 3.024 2.246 1.00 90.50 196 MET A C 1
ATOM 1492 O O . MET A 1 196 ? 9.012 3.740 3.157 1.00 90.50 196 MET A O 1
ATOM 1496 N N . HIS A 1 197 ? 7.351 3.076 1.803 1.00 92.88 197 HIS A N 1
ATOM 1497 C CA . HIS A 1 197 ? 6.323 3.939 2.367 1.00 92.88 197 HIS A CA 1
ATOM 1498 C C . HIS A 1 197 ? 5.250 3.067 2.986 1.00 92.88 197 HIS A C 1
ATOM 1500 O O . HIS A 1 197 ? 4.876 2.053 2.399 1.00 92.88 197 HIS A O 1
ATOM 1506 N N . SER A 1 198 ? 4.738 3.455 4.141 1.00 94.31 198 SER A N 1
ATOM 1507 C CA . SER A 1 198 ? 3.635 2.753 4.773 1.00 94.31 198 SER A CA 1
ATOM 1508 C C . SER A 1 198 ? 2.467 3.676 5.035 1.00 94.31 198 SER A C 1
ATOM 1510 O O . SER A 1 198 ? 2.634 4.888 5.135 1.00 94.31 198 SER A O 1
ATOM 1512 N N . ALA A 1 199 ? 1.262 3.123 5.075 1.00 95.25 199 ALA A N 1
ATOM 1513 C CA . ALA A 1 199 ? 0.084 3.891 5.435 1.00 95.25 199 ALA A CA 1
ATOM 1514 C C . ALA A 1 199 ? -0.787 3.122 6.417 1.00 95.25 199 ALA A C 1
ATOM 1516 O O . ALA A 1 199 ? -0.998 1.919 6.257 1.00 95.25 199 ALA A O 1
ATOM 1517 N N . LEU A 1 200 ? -1.279 3.836 7.423 1.00 95.31 200 LEU A N 1
ATOM 1518 C CA . LEU A 1 200 ? -2.164 3.323 8.460 1.00 95.31 200 LEU A CA 1
ATOM 1519 C C . LEU A 1 200 ? -3.597 3.696 8.146 1.00 95.31 200 LEU A C 1
ATOM 1521 O O . LEU A 1 200 ? -3.867 4.867 7.896 1.00 95.31 200 LEU A O 1
ATOM 1525 N N . PHE A 1 201 ? -4.510 2.733 8.192 1.00 94.62 201 PHE A N 1
ATOM 1526 C CA . PHE A 1 201 ? -5.931 3.041 8.133 1.00 94.62 201 PHE A CA 1
ATOM 1527 C C . PHE A 1 201 ? -6.361 3.781 9.408 1.00 94.62 201 PHE A C 1
ATOM 1529 O O . PHE A 1 201 ? -6.088 3.336 10.525 1.00 94.62 201 PHE A O 1
ATOM 1536 N N . THR A 1 202 ? -7.060 4.896 9.233 1.00 90.88 202 THR A N 1
ATOM 1537 C CA . THR A 1 202 ? -7.698 5.670 10.298 1.00 90.88 202 THR A CA 1
ATOM 1538 C C . THR A 1 202 ? -9.174 5.803 9.950 1.00 90.88 202 THR A C 1
ATOM 1540 O O . THR A 1 202 ? -9.509 6.406 8.928 1.00 90.88 202 THR A O 1
ATOM 1543 N N . ALA A 1 203 ? -10.023 5.171 10.762 1.00 75.62 203 ALA A N 1
ATOM 1544 C CA . ALA A 1 203 ? -11.475 5.182 10.598 1.00 75.62 203 ALA A CA 1
ATOM 1545 C C . ALA A 1 203 ? -12.073 6.593 10.692 1.00 75.62 203 ALA A C 1
ATOM 1547 O O . ALA A 1 203 ? -11.508 7.425 11.440 1.00 75.62 203 ALA A O 1
#

pLDDT: mean 74.82, std 18.95, range [40.88, 97.19]

Sequence (203 aa):
MDELRHHEGITPREYWTQPEQRTQHAEPQGFWGKLRAPWILLCVIALLVASLIGFPVAVALLTRRLNAANCCATTSTTPTATATFDDACSTNGSETTYTIPYGNRDTFVLFCNKDLGPSDIYAVTTPTFKTCMDACSNYRGSYATGNLTCDGVSFVPAWVNRTKAAETGSIGSCFLKHGPFSEANLTKPRDGLGPMHSALFTA

Secondary structure (DSSP, 8-state):
------------------------------TTSSSSHHHHHHHHHHHHHHTTS---SSSSSSSTTSSSS-SS--------------TTTTT-SS-EEEE-SSTT--EEEEEET-B--S-EEEEE--SSHHHHHHHHHHIIIII--TT----EEEE-GGGGSHHHHHHTT-S-SEEEE-S---GGGPBPPPTTS---EEEEEE-